Protein AF-A0A7Y3LDD4-F1 (afdb_monomer)

Sequence (251 aa):
MDFRPSVGGFRTCVSLAYLSAMMERSHAAMGLTVGAGIGLAAFGVDSSTWLIPAIAVCGAAILPDIDEPNSSVSREFGLMSRGFSTLVNKLAGGHCKLTHSILGLAIVMVLLGLSALGREESAILFGLLAASAWRIVLPRIFGLKRLFVLVGAGGGWYFYHSHLIGDPWLIALVGVGWLVHLLGDYLTAGGIPLLYPREHMASCPIFGATGSGLETVFATVLYAGVGVGLALWYSHHSQITAIHSFLTQWR

Mean predicted aligned error: 7.87 Å

Radius of gyration: 20.13 Å; Cα contacts (8 Å, |Δi|>4): 358; chains: 1; bounding box: 63×37×71 Å

Nearest PDB structures (foldseek):
  5tsb-assembly1_A  TM=1.621E-01  e=4.665E-01  Bordetella bronchiseptica RB50

Foldseek 3Di:
DDDDDDPDDDDPPDDPQNLLLLLLLLLLLLQLLVLLVVLCVVPNLQDPSSVLSNLLLSLLLNPLQLLPLPHPQNPLVPPVSSVVSVVSQVVQVHRLGLSLEPNVLVVLLVVLVVVPDDQQSLLQSQLQSQLSSQLNVDDCDDDCNVVSSNVSSVVRSVVSVVDPDDRVVSSVSSSNSSVSNSVSQQCEPNAHCHDPVPNDGHHDPV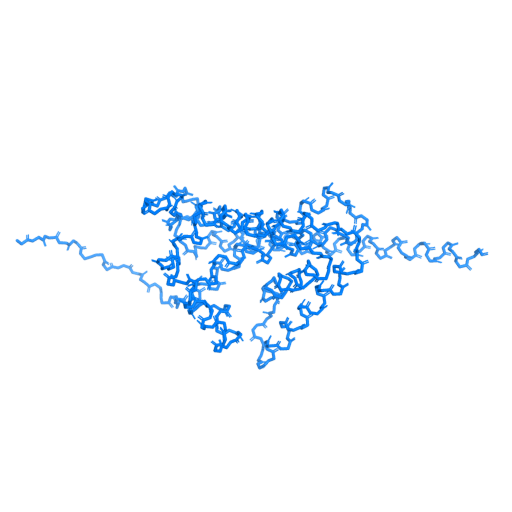VYHRSHPSSNVSSVVSVVVVVVVVVVSVVVNVVVVVVVVVVVVVD

Solvent-accessible surface area (backbone atoms only — not comparable to full-atom values): 12807 Å² total; per-residue (Å²): 138,83,86,73,84,82,83,80,77,84,80,73,90,69,51,70,71,53,44,54,58,44,46,53,46,32,19,25,22,50,8,30,50,53,14,35,53,53,12,37,74,74,52,35,84,91,40,78,67,14,52,53,38,13,35,34,8,12,12,25,14,46,52,54,59,47,26,33,46,84,29,75,66,16,60,67,64,37,71,64,37,25,51,50,10,47,50,44,10,61,76,31,74,36,66,78,28,30,56,41,14,56,56,34,49,51,52,52,52,50,54,56,62,69,61,64,55,45,69,66,56,41,17,52,50,41,3,52,20,23,20,55,37,45,59,74,74,51,72,96,62,79,96,48,64,64,58,55,36,51,48,26,22,54,50,27,21,52,53,49,66,75,46,93,74,63,50,71,57,55,58,52,31,37,52,50,4,41,49,40,24,47,49,48,37,20,28,13,63,74,22,24,17,52,60,47,91,47,81,59,62,45,59,54,45,80,40,33,56,76,64,27,71,60,40,50,52,52,23,49,51,41,45,50,53,51,52,52,52,50,53,51,45,51,55,52,52,52,51,52,52,51,52,51,52,61,62,54,76,79,110

Structure (mmCIF, N/CA/C/O backbone):
data_AF-A0A7Y3LDD4-F1
#
_entry.id   AF-A0A7Y3LDD4-F1
#
loop_
_atom_site.group_PDB
_atom_site.id
_atom_site.type_symbol
_atom_site.label_atom_id
_atom_site.label_alt_id
_atom_site.label_comp_id
_atom_site.label_asym_id
_atom_site.label_entity_id
_atom_site.label_seq_id
_atom_site.pdbx_PDB_ins_code
_atom_site.Cartn_x
_atom_site.Cartn_y
_atom_site.Cartn_z
_atom_site.occupancy
_atom_site.B_iso_or_equiv
_atom_site.auth_seq_id
_atom_site.auth_comp_id
_atom_site.auth_asym_id
_atom_site.auth_atom_id
_atom_site.pdbx_PDB_model_num
ATOM 1 N N . MET A 1 1 ? -28.794 -2.830 41.215 1.00 34.34 1 MET A N 1
ATOM 2 C CA . MET A 1 1 ? -27.551 -2.053 41.397 1.00 34.34 1 MET A CA 1
ATOM 3 C C . MET A 1 1 ? -26.443 -2.871 40.764 1.00 34.34 1 MET A C 1
ATOM 5 O O . MET A 1 1 ? -25.917 -3.763 41.412 1.00 34.34 1 MET A O 1
ATOM 9 N N . ASP A 1 2 ? -26.194 -2.650 39.475 1.00 32.88 2 ASP A N 1
ATOM 10 C CA . ASP A 1 2 ? -25.160 -3.373 38.729 1.00 32.88 2 ASP A CA 1
ATOM 11 C C . ASP A 1 2 ? -23.811 -2.686 38.921 1.00 32.88 2 ASP A C 1
ATOM 13 O O . ASP A 1 2 ? -23.619 -1.523 38.561 1.00 32.88 2 ASP A O 1
ATOM 17 N N . PHE A 1 3 ? -22.882 -3.423 39.517 1.00 33.09 3 PHE A N 1
ATOM 18 C CA . PHE A 1 3 ? -21.522 -2.995 39.796 1.00 33.09 3 PHE A CA 1
ATOM 19 C C . PHE A 1 3 ? -20.698 -3.112 38.504 1.00 33.09 3 PHE A C 1
ATOM 21 O O . PHE A 1 3 ? -20.187 -4.179 38.170 1.00 33.09 3 PHE A O 1
ATOM 28 N N . ARG A 1 4 ? -20.581 -2.022 37.736 1.00 34.75 4 ARG A N 1
ATOM 29 C CA . ARG A 1 4 ? -19.557 -1.919 36.685 1.00 34.75 4 ARG A CA 1
ATOM 30 C C . ARG A 1 4 ? -18.253 -1.451 37.334 1.00 34.75 4 ARG A C 1
ATOM 32 O O . ARG A 1 4 ? -18.249 -0.358 37.901 1.00 34.75 4 ARG A O 1
ATOM 39 N N . PRO A 1 5 ? -17.149 -2.213 37.265 1.00 39.00 5 PRO A N 1
ATOM 40 C CA . PRO A 1 5 ? -15.879 -1.734 37.781 1.00 39.00 5 PRO A CA 1
ATOM 41 C C . PRO A 1 5 ? -15.366 -0.601 36.886 1.00 39.00 5 PRO A C 1
ATOM 43 O O . PRO A 1 5 ? -15.201 -0.747 35.674 1.00 39.00 5 PRO A O 1
ATOM 46 N N . SER A 1 6 ? -15.133 0.554 37.504 1.00 38.94 6 SER A N 1
ATOM 47 C CA . SER A 1 6 ? -14.474 1.707 36.908 1.00 38.94 6 SER A CA 1
ATOM 48 C C . SER A 1 6 ? -12.989 1.406 36.707 1.00 38.94 6 SER A C 1
ATOM 50 O O . SER A 1 6 ? -12.179 1.580 37.618 1.00 38.94 6 SER A O 1
ATOM 52 N N . VAL A 1 7 ? -12.611 0.978 35.507 1.00 42.69 7 VAL A N 1
ATOM 53 C CA . VAL A 1 7 ? -11.207 0.988 35.075 1.00 42.69 7 VAL A CA 1
ATOM 54 C C . VAL A 1 7 ? -10.824 2.416 34.687 1.00 42.69 7 VAL A C 1
ATOM 56 O O . VAL A 1 7 ? -10.907 2.832 33.533 1.00 42.69 7 VAL A O 1
ATOM 59 N N . GLY A 1 8 ? -10.437 3.189 35.701 1.00 40.75 8 GLY A N 1
ATOM 60 C CA . GLY A 1 8 ? -9.532 4.316 35.536 1.00 40.75 8 GLY A CA 1
ATOM 61 C C . GLY A 1 8 ? -8.109 3.775 35.429 1.00 40.75 8 GLY A C 1
ATOM 62 O O . GLY A 1 8 ? -7.627 3.121 36.348 1.00 40.75 8 GLY A O 1
ATOM 63 N N . GLY A 1 9 ? -7.447 4.020 34.301 1.00 31.66 9 GLY A N 1
ATOM 64 C CA . GLY A 1 9 ? -6.068 3.591 34.091 1.00 31.66 9 GLY A CA 1
ATOM 65 C C . GLY A 1 9 ? -5.531 4.042 32.739 1.00 31.66 9 GLY A C 1
ATOM 66 O O . GLY A 1 9 ? -5.822 3.430 31.722 1.00 31.66 9 GLY A O 1
ATOM 67 N N . PHE A 1 10 ? -4.761 5.132 32.751 1.00 33.50 10 PHE A N 1
ATOM 68 C CA . PHE A 1 10 ? -3.767 5.493 31.733 1.00 33.50 10 PHE A CA 1
ATOM 69 C C . PHE A 1 10 ? -4.241 5.544 30.2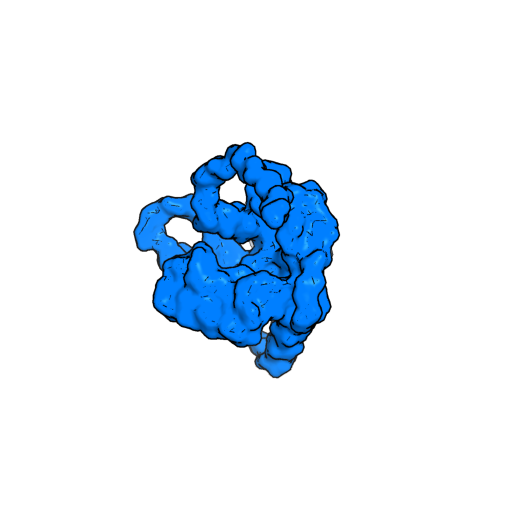65 1.00 33.50 10 PHE A C 1
ATOM 71 O O . PHE A 1 10 ? -3.745 4.839 29.391 1.00 33.50 10 PHE A O 1
ATOM 78 N N . ARG A 1 11 ? -5.150 6.472 29.946 1.00 37.16 11 ARG A N 1
ATOM 79 C CA . ARG A 1 11 ? -5.280 6.953 28.562 1.00 37.16 11 ARG A CA 1
ATOM 80 C C . ARG A 1 11 ? -4.142 7.934 28.300 1.00 37.16 11 ARG A C 1
ATOM 82 O O . ARG A 1 11 ? -4.266 9.119 28.596 1.00 37.16 11 ARG A O 1
ATOM 89 N N . THR A 1 12 ? -3.020 7.455 27.771 1.00 40.91 12 THR A N 1
ATOM 90 C CA . THR A 1 12 ? -2.105 8.329 27.033 1.00 40.91 12 THR A CA 1
ATOM 91 C C . THR A 1 12 ? -2.942 9.066 25.986 1.00 40.91 12 THR A C 1
ATOM 93 O O . THR A 1 12 ? -3.643 8.438 25.194 1.00 40.91 12 THR A O 1
ATOM 96 N N . CYS A 1 13 ? -2.944 10.402 26.036 1.00 39.06 13 CYS A N 1
ATOM 97 C CA . CYS A 1 13 ? -3.630 11.285 25.087 1.00 39.06 13 CYS A CA 1
ATOM 98 C C . CYS A 1 13 ? -2.970 11.200 23.705 1.00 39.06 13 CYS A C 1
ATOM 100 O O . CYS A 1 13 ? -2.387 12.157 23.202 1.00 39.06 13 CYS A O 1
ATOM 102 N N . VAL A 1 14 ? -3.030 10.029 23.086 1.00 48.72 14 VAL A N 1
ATOM 103 C CA . VAL A 1 14 ? -2.682 9.847 21.692 1.00 48.72 14 VAL A CA 1
ATOM 104 C C . VAL A 1 14 ? -3.932 10.196 20.894 1.00 48.72 14 VAL A C 1
ATOM 106 O O . VAL A 1 14 ? -4.959 9.531 20.989 1.00 48.72 14 VAL A O 1
ATOM 109 N N . SER A 1 15 ? -3.870 11.305 20.160 1.00 53.44 15 SER A N 1
ATOM 110 C CA . SER A 1 15 ? -4.956 11.752 19.283 1.00 53.44 15 SER A CA 1
ATOM 111 C C . SER A 1 15 ? -5.370 10.637 18.310 1.00 53.44 15 SER A C 1
ATOM 113 O O . SER A 1 15 ? -4.513 9.944 17.763 1.00 53.44 15 SER A O 1
ATOM 115 N N . LEU A 1 16 ? -6.669 10.510 18.016 1.00 54.78 16 LEU A N 1
ATOM 116 C CA . LEU A 1 16 ? -7.200 9.604 16.981 1.00 54.78 16 LEU A CA 1
ATOM 117 C C . LEU A 1 16 ? -6.518 9.808 15.612 1.00 54.78 16 LEU A C 1
ATOM 119 O O . LEU A 1 16 ? -6.360 8.871 14.831 1.00 54.78 16 LEU A O 1
ATOM 123 N N . ALA A 1 17 ? -6.047 11.027 15.331 1.00 48.81 17 ALA A N 1
ATOM 124 C CA . ALA A 1 17 ? -5.283 11.337 14.123 1.00 48.81 17 ALA A CA 1
ATOM 125 C C . ALA A 1 17 ? -3.855 10.760 14.143 1.00 48.81 17 ALA A C 1
ATOM 127 O O . ALA A 1 17 ? -3.282 10.508 13.087 1.00 48.81 17 ALA A O 1
ATOM 128 N N . TYR A 1 18 ? -3.266 10.574 15.327 1.00 50.66 18 TYR A N 1
ATOM 129 C CA . TYR A 1 18 ? -1.970 9.918 15.478 1.00 50.66 18 TYR A CA 1
ATOM 130 C C . TYR A 1 18 ? -2.114 8.401 15.363 1.00 50.66 18 TYR A C 1
ATOM 132 O O . TYR A 1 18 ? -1.328 7.797 14.646 1.00 50.66 18 TYR A O 1
ATOM 140 N N . LEU A 1 19 ? -3.140 7.805 15.983 1.00 53.28 19 LEU A N 1
ATOM 141 C CA . LEU A 1 19 ? -3.415 6.368 15.860 1.00 53.28 19 LEU A CA 1
ATOM 142 C C . LEU A 1 19 ? -3.707 5.976 14.405 1.00 53.28 19 LEU A C 1
ATOM 144 O O . LEU A 1 19 ? -3.013 5.123 13.870 1.00 53.28 19 LEU A O 1
ATOM 148 N N . SER A 1 20 ? -4.611 6.680 13.716 1.00 55.03 20 SER A N 1
ATOM 149 C CA . SER A 1 20 ? -4.880 6.432 12.283 1.00 55.03 20 SER A CA 1
ATOM 150 C C . SER A 1 20 ? -3.642 6.589 11.394 1.00 55.03 20 SER A C 1
ATOM 152 O O . SER A 1 20 ? -3.412 5.785 10.499 1.00 55.03 20 SER A O 1
ATOM 154 N N . ALA A 1 21 ? -2.793 7.586 11.661 1.00 54.97 21 ALA A N 1
ATOM 155 C CA . ALA A 1 21 ? -1.550 7.760 10.911 1.00 54.97 21 ALA A CA 1
ATOM 156 C C . ALA A 1 21 ? -0.464 6.723 11.248 1.00 54.97 21 ALA A C 1
ATOM 158 O O . ALA A 1 21 ? 0.496 6.601 10.490 1.00 54.97 21 ALA A O 1
ATOM 159 N N . MET A 1 22 ? -0.559 6.043 12.393 1.00 56.56 22 MET A N 1
ATOM 160 C CA . MET A 1 22 ? 0.323 4.930 12.756 1.00 56.56 22 MET A CA 1
ATOM 161 C C . MET A 1 22 ? -0.131 3.641 12.059 1.00 56.56 22 MET A C 1
ATOM 163 O O . MET A 1 22 ? 0.723 2.945 11.520 1.00 56.56 22 MET A O 1
ATOM 167 N N . MET A 1 23 ? -1.445 3.400 11.969 1.00 67.75 23 MET A N 1
ATOM 168 C CA . MET A 1 23 ? -2.031 2.258 11.242 1.00 67.75 23 MET A CA 1
ATOM 169 C C . MET A 1 23 ? -1.749 2.321 9.735 1.00 67.75 23 MET A C 1
ATOM 171 O O . MET A 1 23 ? -1.278 1.358 9.142 1.00 67.75 23 MET A O 1
ATOM 175 N N . GLU A 1 24 ? -1.911 3.499 9.117 1.00 77.75 24 GLU A N 1
ATOM 176 C CA . GLU A 1 24 ? -1.592 3.699 7.690 1.00 77.75 24 GLU A CA 1
ATOM 177 C C . GLU A 1 24 ? -0.134 3.310 7.373 1.00 77.75 24 GLU A C 1
ATOM 179 O O . GLU A 1 24 ? 0.173 2.802 6.297 1.00 77.75 24 GLU A O 1
ATOM 184 N N . ARG A 1 25 ? 0.788 3.522 8.323 1.00 84.00 25 ARG A N 1
ATOM 185 C CA . ARG A 1 25 ? 2.215 3.244 8.132 1.00 84.00 25 ARG A CA 1
ATOM 186 C C . ARG A 1 25 ? 2.556 1.770 8.261 1.00 84.00 25 ARG A C 1
ATOM 188 O O . ARG A 1 25 ? 3.441 1.337 7.529 1.00 84.00 25 ARG A O 1
ATOM 195 N N . SER A 1 26 ? 1.942 1.026 9.176 1.00 90.06 26 SER A N 1
ATOM 196 C CA . SER A 1 26 ? 2.229 -0.403 9.346 1.00 90.06 26 SER A CA 1
ATOM 197 C C . SER A 1 26 ? 1.735 -1.203 8.147 1.00 90.06 26 SER A C 1
ATOM 199 O O . SER A 1 26 ? 2.517 -1.952 7.557 1.00 90.06 26 SER A O 1
ATOM 201 N N . HIS A 1 27 ? 0.505 -0.949 7.701 1.00 92.56 27 HIS A N 1
ATOM 202 C CA . HIS A 1 27 ? -0.087 -1.586 6.519 1.00 92.56 27 HIS A CA 1
ATOM 203 C C . HIS A 1 27 ? 0.711 -1.307 5.260 1.00 92.56 27 HIS A C 1
ATOM 205 O O . HIS A 1 27 ? 1.036 -2.223 4.503 1.00 92.56 27 HIS A O 1
ATOM 211 N N . ALA A 1 28 ? 1.127 -0.059 5.080 1.00 93.56 28 ALA A N 1
ATOM 212 C CA . ALA A 1 28 ? 1.927 0.294 3.930 1.00 93.56 28 ALA A CA 1
ATOM 213 C C . ALA A 1 28 ? 3.373 -0.229 4.003 1.00 93.56 28 ALA A C 1
ATOM 215 O O . ALA A 1 28 ? 3.944 -0.570 2.968 1.00 93.56 28 ALA A O 1
ATOM 216 N N . ALA A 1 29 ? 3.951 -0.390 5.202 1.00 94.31 29 ALA A N 1
ATOM 217 C CA . ALA A 1 29 ? 5.255 -1.035 5.372 1.00 94.31 29 ALA A CA 1
ATOM 218 C C . ALA A 1 29 ? 5.188 -2.502 4.942 1.00 94.31 29 ALA A C 1
ATOM 220 O O . ALA A 1 29 ? 6.015 -2.959 4.153 1.00 94.31 29 ALA A O 1
ATOM 221 N N . MET A 1 30 ? 4.164 -3.220 5.416 1.00 95.62 30 MET A N 1
ATOM 222 C CA . MET A 1 30 ? 3.905 -4.603 5.018 1.00 95.62 30 MET A CA 1
ATOM 223 C C . MET A 1 30 ? 3.665 -4.702 3.514 1.00 95.62 30 MET A C 1
ATOM 225 O O . MET A 1 30 ? 4.266 -5.550 2.856 1.00 95.62 30 MET A O 1
ATOM 229 N N . GLY A 1 31 ? 2.840 -3.810 2.958 1.00 97.06 31 GLY A N 1
ATOM 230 C CA . GLY A 1 31 ? 2.530 -3.795 1.533 1.00 97.06 31 GLY A CA 1
ATOM 231 C C . GLY A 1 31 ? 3.774 -3.554 0.680 1.00 97.06 31 GLY A C 1
ATOM 232 O O . GLY A 1 31 ? 4.004 -4.270 -0.292 1.00 97.06 31 GLY A O 1
ATOM 233 N N . LEU A 1 32 ? 4.626 -2.612 1.086 1.00 96.50 32 LEU A N 1
ATOM 234 C CA . LEU A 1 32 ? 5.893 -2.332 0.419 1.00 96.50 32 LEU A CA 1
ATOM 235 C C . LEU A 1 32 ? 6.846 -3.530 0.468 1.00 96.50 32 LEU A C 1
ATOM 237 O O . LEU A 1 32 ? 7.434 -3.876 -0.554 1.00 96.50 32 LEU A O 1
ATOM 241 N N . THR A 1 33 ? 6.989 -4.186 1.624 1.00 96.88 33 THR A N 1
ATOM 242 C CA . THR A 1 33 ? 7.849 -5.371 1.762 1.00 96.88 33 THR A CA 1
ATOM 243 C C . THR A 1 33 ? 7.337 -6.546 0.930 1.00 96.88 33 THR A C 1
ATOM 245 O O . THR A 1 33 ? 8.115 -7.146 0.188 1.00 96.88 33 THR A O 1
ATOM 248 N N . VAL A 1 34 ? 6.041 -6.862 1.012 1.00 98.00 34 VAL A N 1
ATOM 249 C CA . VAL A 1 34 ? 5.428 -7.953 0.238 1.00 98.00 34 VAL A CA 1
ATOM 250 C C . VAL A 1 34 ? 5.536 -7.670 -1.258 1.00 98.00 34 VAL A C 1
ATOM 252 O O . VAL A 1 34 ? 5.986 -8.528 -2.016 1.00 98.00 34 VAL A O 1
ATOM 255 N N . GLY A 1 35 ? 5.195 -6.453 -1.682 1.00 97.19 35 GLY A N 1
ATOM 256 C CA . GLY A 1 35 ? 5.304 -6.034 -3.073 1.00 97.19 35 GLY A CA 1
ATOM 257 C C . GLY A 1 35 ? 6.739 -6.093 -3.595 1.00 97.19 35 GLY A C 1
ATOM 258 O O . GLY A 1 35 ? 6.962 -6.617 -4.682 1.00 97.19 35 GLY A O 1
ATOM 259 N N . ALA A 1 36 ? 7.725 -5.628 -2.821 1.00 96.31 36 ALA A N 1
ATOM 260 C CA . ALA A 1 36 ? 9.134 -5.717 -3.201 1.00 96.31 36 ALA A CA 1
ATOM 261 C C . ALA A 1 36 ? 9.594 -7.175 -3.345 1.00 96.31 36 ALA A C 1
ATOM 263 O O . ALA A 1 36 ? 10.261 -7.504 -4.322 1.00 96.31 36 ALA A O 1
ATOM 264 N N . GLY A 1 37 ? 9.186 -8.062 -2.432 1.00 96.50 37 GLY A N 1
ATOM 265 C CA . GLY A 1 37 ? 9.465 -9.496 -2.532 1.00 96.50 37 GLY A CA 1
ATOM 266 C C . GLY A 1 37 ? 8.882 -10.123 -3.802 1.00 96.50 37 GLY A C 1
ATOM 267 O O . GLY A 1 37 ? 9.596 -10.816 -4.525 1.00 96.50 37 GLY A O 1
ATOM 268 N N . ILE A 1 38 ? 7.617 -9.823 -4.118 1.00 96.31 38 ILE A N 1
ATOM 269 C CA . ILE A 1 38 ? 6.959 -10.275 -5.356 1.00 96.31 38 ILE A CA 1
ATOM 270 C C . ILE A 1 38 ? 7.703 -9.746 -6.586 1.00 96.31 38 ILE A C 1
ATOM 272 O O . ILE A 1 38 ? 7.999 -10.508 -7.503 1.00 96.31 38 ILE A O 1
ATOM 276 N N . GLY A 1 39 ? 8.023 -8.451 -6.606 1.00 94.50 39 GLY A N 1
ATOM 277 C CA . GLY A 1 39 ? 8.700 -7.819 -7.733 1.00 94.50 39 GLY A CA 1
ATOM 278 C C . GLY A 1 39 ? 10.095 -8.376 -7.976 1.00 94.50 39 GLY A C 1
ATOM 279 O O . GLY A 1 39 ? 10.430 -8.688 -9.115 1.00 94.50 39 GLY A O 1
ATOM 280 N N . LEU A 1 40 ? 10.891 -8.552 -6.922 1.00 93.81 40 LEU A N 1
ATOM 281 C CA . LEU A 1 40 ? 12.236 -9.113 -7.032 1.00 93.81 40 LEU A CA 1
ATOM 282 C C . LEU A 1 40 ? 12.196 -10.578 -7.481 1.00 93.81 40 LEU A C 1
ATOM 284 O O . LEU A 1 40 ? 13.016 -10.978 -8.302 1.00 93.81 40 LEU A O 1
ATOM 288 N N . ALA A 1 41 ? 11.229 -11.362 -6.998 1.00 94.56 41 ALA A N 1
ATOM 289 C CA . ALA A 1 41 ? 11.050 -12.745 -7.433 1.00 94.56 41 ALA A CA 1
ATOM 290 C C . ALA A 1 41 ? 10.613 -12.851 -8.906 1.00 94.56 41 ALA A C 1
ATOM 292 O O . ALA A 1 41 ? 11.042 -13.767 -9.602 1.00 94.56 41 ALA A O 1
ATOM 293 N N . ALA A 1 42 ? 9.775 -11.926 -9.384 1.00 92.94 42 ALA A N 1
ATOM 294 C CA . ALA A 1 42 ? 9.236 -11.955 -10.743 1.00 92.94 42 ALA A CA 1
ATOM 295 C C . ALA A 1 42 ? 10.173 -11.340 -11.797 1.00 92.94 42 ALA A C 1
ATOM 297 O O . ALA A 1 42 ? 10.223 -11.822 -12.926 1.00 92.94 42 ALA A O 1
ATOM 298 N N . PHE A 1 43 ? 10.899 -10.275 -11.445 1.00 91.06 43 PHE A N 1
ATOM 299 C CA . PHE A 1 43 ? 11.660 -9.456 -12.401 1.00 91.06 43 PHE A CA 1
ATOM 300 C C . PHE A 1 43 ? 13.166 -9.417 -12.131 1.00 91.06 43 PHE A C 1
ATOM 302 O O . PHE A 1 43 ? 13.919 -8.876 -12.943 1.00 91.06 43 PHE A O 1
ATOM 309 N N . GLY A 1 44 ? 13.614 -9.996 -11.016 1.00 90.44 44 GLY A N 1
ATOM 310 C CA . GLY A 1 44 ? 15.010 -9.982 -10.608 1.00 90.44 44 GLY A CA 1
ATOM 311 C C . GLY A 1 44 ? 15.479 -8.626 -10.082 1.00 90.44 44 GLY A C 1
ATOM 312 O O . GLY A 1 44 ? 14.778 -7.613 -10.120 1.00 90.44 44 GLY A O 1
ATOM 313 N N . VAL A 1 45 ? 16.708 -8.624 -9.570 1.00 89.00 45 VAL A N 1
ATOM 314 C CA . VAL A 1 45 ? 17.339 -7.442 -8.972 1.00 89.00 45 VAL A CA 1
ATOM 315 C C . VAL A 1 45 ? 17.915 -6.489 -10.022 1.00 89.00 45 VAL A C 1
ATOM 317 O O . VAL A 1 45 ? 18.146 -5.332 -9.719 1.00 89.00 45 VAL A O 1
ATOM 320 N N . ASP A 1 46 ? 18.122 -6.910 -11.268 1.00 87.50 46 ASP A N 1
ATOM 321 C CA . ASP A 1 46 ? 18.788 -6.056 -12.265 1.00 87.50 46 ASP A CA 1
ATOM 322 C C . ASP A 1 46 ? 17.847 -5.047 -12.942 1.00 87.50 46 ASP A C 1
ATOM 324 O O . ASP A 1 46 ? 18.304 -4.054 -13.505 1.00 87.50 46 ASP A O 1
ATOM 328 N N . SER A 1 47 ? 16.533 -5.268 -12.869 1.00 88.12 47 SER A N 1
ATOM 329 C CA . SER A 1 47 ? 15.517 -4.458 -13.547 1.00 88.12 47 SER A CA 1
ATOM 330 C C . SER A 1 47 ? 14.791 -3.532 -12.579 1.00 88.12 47 SER A C 1
ATOM 332 O O . SER A 1 47 ? 14.338 -3.983 -11.539 1.00 88.12 47 SER A O 1
ATOM 334 N N . SER A 1 48 ? 14.545 -2.267 -12.930 1.00 91.00 48 SER A N 1
ATOM 335 C CA . SER A 1 48 ? 13.682 -1.379 -12.125 1.00 91.00 48 SER A CA 1
ATOM 336 C C . SER A 1 48 ? 12.222 -1.843 -12.048 1.00 91.00 48 SER A C 1
ATOM 338 O O . SER A 1 48 ? 11.465 -1.363 -11.208 1.00 91.00 48 SER A O 1
ATOM 340 N N . THR A 1 49 ? 11.822 -2.801 -12.888 1.00 92.00 49 THR A N 1
ATOM 341 C CA . THR A 1 49 ? 10.455 -3.339 -12.980 1.00 92.00 49 THR A CA 1
ATOM 342 C C . THR A 1 49 ? 9.937 -3.900 -11.649 1.00 92.00 49 THR A C 1
ATOM 344 O O . THR A 1 49 ? 8.734 -3.840 -11.392 1.00 92.00 49 THR A O 1
ATOM 347 N N . TRP A 1 50 ? 10.819 -4.370 -10.750 1.00 92.56 50 TRP A N 1
ATOM 348 C CA . TRP A 1 50 ? 10.422 -4.850 -9.417 1.00 92.56 50 TRP A CA 1
ATOM 349 C C . TRP A 1 50 ? 9.753 -3.766 -8.553 1.00 92.56 50 TRP A C 1
ATOM 351 O O . TRP A 1 50 ? 8.975 -4.090 -7.651 1.00 92.56 50 TRP A O 1
ATOM 361 N N . LEU A 1 51 ? 9.999 -2.483 -8.848 1.00 93.75 51 LEU A N 1
ATOM 362 C CA . LEU A 1 51 ? 9.376 -1.357 -8.154 1.00 93.75 51 LEU A CA 1
ATOM 363 C C . LEU A 1 51 ? 7.868 -1.269 -8.418 1.00 93.75 51 LEU A C 1
ATOM 365 O O . LEU A 1 51 ? 7.150 -0.726 -7.581 1.00 93.75 51 LEU A O 1
ATOM 369 N N . ILE A 1 52 ? 7.363 -1.815 -9.533 1.00 94.69 52 ILE A N 1
ATOM 370 C CA . ILE A 1 52 ? 5.925 -1.777 -9.835 1.00 94.69 52 ILE A CA 1
ATOM 371 C C . ILE A 1 52 ? 5.136 -2.585 -8.789 1.00 94.69 52 ILE A C 1
ATOM 373 O O . ILE A 1 52 ? 4.303 -1.988 -8.107 1.00 94.69 52 ILE A O 1
ATOM 377 N N . PRO A 1 53 ? 5.408 -3.883 -8.551 1.00 95.50 53 PRO A N 1
ATOM 378 C CA . PRO A 1 53 ? 4.786 -4.611 -7.444 1.00 95.50 53 PRO A CA 1
ATOM 379 C C . PRO A 1 53 ? 4.981 -3.958 -6.073 1.00 95.50 53 PRO A C 1
ATOM 381 O O . PRO A 1 53 ? 4.024 -3.878 -5.305 1.00 95.50 53 PRO A O 1
ATOM 384 N N . ALA A 1 54 ? 6.179 -3.441 -5.779 1.00 95.56 54 ALA A N 1
ATOM 385 C CA . ALA A 1 54 ? 6.473 -2.773 -4.509 1.00 95.56 54 ALA A CA 1
ATOM 386 C C . ALA A 1 54 ? 5.539 -1.582 -4.248 1.00 95.56 54 ALA A C 1
ATOM 388 O O . ALA A 1 54 ? 4.923 -1.486 -3.187 1.00 95.56 54 ALA A O 1
ATOM 389 N N . ILE A 1 55 ? 5.397 -0.698 -5.235 1.00 95.38 55 ILE A N 1
ATOM 390 C CA . ILE A 1 55 ? 4.571 0.507 -5.139 1.00 95.38 55 ILE A CA 1
ATOM 391 C C . ILE A 1 55 ? 3.079 0.157 -5.181 1.00 95.38 55 ILE A C 1
ATOM 393 O O . ILE A 1 55 ? 2.307 0.695 -4.387 1.00 95.38 55 ILE A O 1
ATOM 397 N N . ALA A 1 56 ? 2.670 -0.753 -6.072 1.00 96.06 56 ALA A N 1
ATOM 398 C CA . ALA A 1 56 ? 1.269 -1.128 -6.244 1.00 96.06 56 ALA A CA 1
ATOM 399 C C . ALA A 1 56 ? 0.687 -1.754 -4.972 1.00 96.06 56 ALA A C 1
ATOM 401 O O . ALA A 1 56 ? -0.362 -1.315 -4.507 1.00 96.06 56 ALA A O 1
ATOM 402 N N . VAL A 1 57 ? 1.382 -2.732 -4.379 1.00 97.50 57 VAL A N 1
ATOM 403 C CA . VAL A 1 57 ? 0.925 -3.419 -3.158 1.00 97.50 57 VAL A CA 1
ATOM 404 C C . VAL A 1 57 ? 0.964 -2.472 -1.956 1.00 97.50 57 VAL A C 1
ATOM 406 O O . VAL A 1 57 ? 0.027 -2.467 -1.163 1.00 97.50 57 VAL A O 1
ATOM 409 N N . CYS A 1 58 ? 1.997 -1.628 -1.847 1.00 95.94 58 CYS A N 1
ATOM 410 C CA . CYS A 1 58 ? 2.092 -0.589 -0.818 1.00 95.94 58 CYS A CA 1
ATOM 411 C C . CYS A 1 58 ? 0.892 0.366 -0.851 1.00 95.94 58 CYS A C 1
ATOM 413 O O . CYS A 1 58 ? 0.224 0.558 0.162 1.00 95.94 58 CYS A O 1
ATOM 415 N N . GLY A 1 59 ? 0.584 0.925 -2.025 1.00 94.06 59 GLY A N 1
ATOM 416 C CA . GLY A 1 59 ? -0.553 1.826 -2.181 1.00 94.06 59 GLY A CA 1
ATOM 417 C C . GLY A 1 59 ? -1.896 1.127 -1.971 1.00 94.06 59 GLY A C 1
ATOM 418 O O . GLY A 1 59 ? -2.782 1.652 -1.298 1.00 94.06 59 GLY A O 1
ATOM 419 N N . ALA A 1 60 ? -2.034 -0.096 -2.486 1.00 95.69 60 ALA A N 1
ATOM 420 C CA . ALA A 1 60 ? -3.255 -0.881 -2.358 1.00 95.69 60 ALA A CA 1
ATOM 421 C C . ALA A 1 60 ? -3.559 -1.277 -0.904 1.00 95.69 60 ALA A C 1
ATOM 423 O O . ALA A 1 60 ? -4.726 -1.317 -0.521 1.00 95.69 60 ALA A O 1
ATOM 424 N N . ALA A 1 61 ? -2.532 -1.486 -0.074 1.00 95.62 61 ALA A N 1
ATOM 425 C CA . ALA A 1 61 ? -2.683 -1.759 1.356 1.00 95.62 61 ALA A CA 1
ATOM 426 C C . ALA A 1 61 ? -3.225 -0.570 2.171 1.00 95.62 61 ALA A C 1
ATOM 428 O O . ALA A 1 61 ? -3.592 -0.739 3.328 1.00 95.62 61 ALA A O 1
ATOM 429 N N . ILE A 1 62 ? -3.307 0.629 1.590 1.00 91.12 62 ILE A N 1
ATOM 430 C CA . ILE A 1 62 ? -3.891 1.814 2.240 1.00 91.12 62 ILE A CA 1
ATOM 431 C C . ILE A 1 62 ? -5.365 2.003 1.838 1.00 91.12 62 ILE A C 1
ATOM 433 O O . ILE A 1 62 ? -6.113 2.711 2.509 1.00 91.12 62 ILE A O 1
ATOM 437 N N . LEU A 1 63 ? -5.811 1.384 0.740 1.00 90.38 63 LEU A N 1
ATOM 438 C CA . LEU A 1 63 ? -7.127 1.653 0.152 1.00 90.38 63 LEU A CA 1
ATOM 439 C C . LEU A 1 63 ? -8.335 1.343 1.049 1.00 90.38 63 LEU A C 1
ATOM 441 O O . LEU A 1 63 ? -9.285 2.127 0.980 1.00 90.38 63 LEU A O 1
ATOM 445 N N . PRO A 1 64 ? -8.366 0.265 1.858 1.00 91.44 64 PRO A N 1
ATOM 446 C CA . PRO A 1 64 ? -9.573 -0.065 2.620 1.00 91.44 64 PRO A CA 1
ATOM 447 C C . PRO A 1 64 ? -9.989 1.040 3.606 1.00 91.44 64 PRO A C 1
ATOM 449 O O . PRO A 1 64 ? -11.181 1.321 3.724 1.00 91.44 64 PRO A O 1
ATOM 452 N N . ASP A 1 65 ? -9.010 1.741 4.191 1.00 88.88 65 ASP A N 1
ATOM 453 C CA . ASP A 1 65 ? -9.180 2.871 5.124 1.00 88.88 65 ASP A CA 1
ATOM 454 C C . ASP A 1 65 ? -9.694 4.170 4.473 1.00 88.88 65 ASP A C 1
ATOM 456 O O . ASP A 1 65 ? -9.968 5.170 5.152 1.00 88.88 65 ASP A O 1
ATOM 460 N N . ILE A 1 66 ? -9.840 4.207 3.141 1.00 84.62 66 ILE A N 1
ATOM 461 C CA . ILE A 1 66 ? -10.505 5.326 2.452 1.00 84.62 66 ILE A CA 1
ATOM 462 C C . ILE A 1 66 ? -11.989 5.400 2.847 1.00 84.62 66 ILE A C 1
ATOM 464 O O . ILE A 1 66 ? -12.641 6.415 2.627 1.00 84.62 66 ILE A O 1
ATOM 468 N N . ASP A 1 67 ? -12.539 4.375 3.491 1.00 84.94 67 ASP A N 1
ATOM 469 C CA . ASP A 1 67 ? -13.876 4.419 4.068 1.00 84.94 67 ASP A CA 1
ATOM 470 C C . ASP A 1 67 ? -14.008 5.334 5.303 1.00 84.94 67 ASP A C 1
ATOM 472 O O . ASP A 1 67 ? -15.135 5.626 5.690 1.00 84.94 67 ASP A O 1
ATOM 476 N N . GLU A 1 68 ? -12.927 5.832 5.915 1.00 85.56 68 GLU A N 1
ATOM 477 C CA . GLU A 1 68 ? -12.990 6.748 7.062 1.00 85.56 68 GLU A CA 1
ATOM 478 C C . GLU A 1 68 ? -12.914 8.220 6.592 1.00 85.56 68 GLU A C 1
ATOM 480 O O . GLU A 1 68 ? -11.852 8.706 6.173 1.00 85.56 68 GLU A O 1
ATOM 485 N N . PRO A 1 69 ? -14.007 9.010 6.681 1.00 79.62 69 PRO A N 1
ATOM 486 C CA . PRO A 1 69 ? -14.027 10.403 6.215 1.00 79.62 69 PRO A CA 1
ATOM 487 C C . PRO A 1 69 ? -13.049 11.319 6.959 1.00 79.62 69 PRO A C 1
ATOM 489 O O . PRO A 1 69 ? -12.681 12.387 6.454 1.00 79.62 69 PRO A O 1
ATOM 492 N N . ASN A 1 70 ? -12.606 10.909 8.149 1.00 74.81 70 ASN A N 1
ATOM 493 C CA . ASN A 1 70 ? -11.587 11.594 8.929 1.00 74.81 70 ASN A CA 1
ATOM 494 C C . ASN A 1 70 ? -10.203 10.947 8.808 1.00 74.81 70 ASN A C 1
ATOM 496 O O . ASN A 1 70 ? -9.328 11.260 9.618 1.00 74.81 70 ASN A O 1
ATOM 500 N N . SER A 1 71 ? -9.948 10.089 7.820 1.00 73.56 71 SER A N 1
ATOM 501 C CA . SER A 1 71 ? -8.606 9.559 7.585 1.00 73.56 71 SER A CA 1
ATOM 502 C C . SER A 1 71 ? -7.653 10.661 7.105 1.00 73.56 71 SER A C 1
ATOM 504 O O . SER A 1 71 ? -8.045 11.747 6.649 1.00 73.56 71 SER A O 1
ATOM 506 N N . SER A 1 72 ? -6.351 10.417 7.243 1.00 69.81 72 SER A N 1
ATOM 507 C CA . SER A 1 72 ? -5.310 11.244 6.620 1.00 69.81 72 SER A CA 1
ATOM 508 C C . SER A 1 72 ? -5.544 11.378 5.113 1.00 69.81 72 SER A C 1
ATOM 510 O O . SER A 1 72 ? -5.318 12.455 4.560 1.00 69.81 72 SER A O 1
ATOM 512 N N . VAL A 1 73 ? -6.020 10.319 4.451 1.00 68.25 73 VAL A N 1
ATOM 513 C CA . VAL A 1 73 ? -6.319 10.291 3.015 1.00 68.25 73 VAL A CA 1
ATOM 514 C C . VAL A 1 73 ? -7.440 11.265 2.692 1.00 68.25 73 VAL A C 1
ATOM 516 O O . VAL A 1 73 ? -7.226 12.228 1.950 1.00 68.25 73 VAL A O 1
ATOM 519 N N . SER A 1 74 ? -8.575 11.124 3.367 1.00 72.62 74 SER A N 1
ATOM 520 C CA . SER A 1 74 ? -9.752 11.980 3.206 1.00 72.62 74 SER A CA 1
ATOM 521 C C . SER A 1 74 ? -9.459 13.461 3.446 1.00 72.62 74 SER A C 1
ATOM 523 O O . SER A 1 74 ? -9.973 14.331 2.743 1.00 72.62 74 SER A O 1
ATOM 525 N N . ARG A 1 75 ? -8.604 13.790 4.425 1.00 72.00 75 ARG A N 1
AT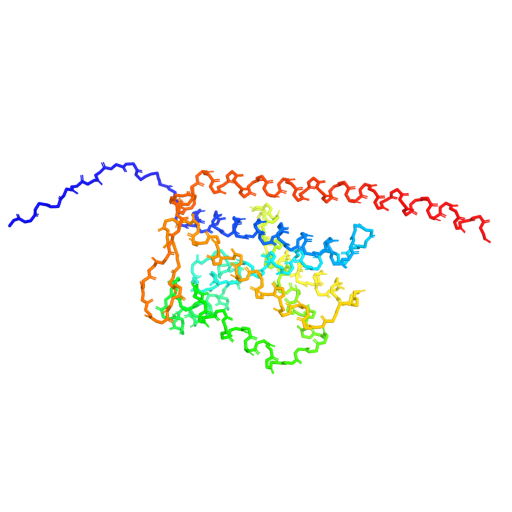OM 526 C CA . ARG A 1 75 ? -8.254 15.187 4.739 1.00 72.00 75 ARG A CA 1
ATOM 527 C C . ARG A 1 75 ? -7.353 15.844 3.698 1.00 72.00 75 ARG A C 1
ATOM 529 O O . ARG A 1 75 ? -7.480 17.047 3.482 1.00 72.00 75 ARG A O 1
ATOM 536 N N . GLU A 1 76 ? -6.436 15.100 3.091 1.00 68.38 76 GLU A N 1
ATOM 537 C CA . GLU A 1 76 ? -5.388 15.684 2.244 1.00 68.38 76 GLU A CA 1
ATOM 538 C C . GLU A 1 76 ? -5.872 16.048 0.840 1.00 68.38 76 GLU A C 1
ATOM 540 O O . GLU A 1 76 ? -5.477 17.083 0.298 1.00 68.38 76 GLU A O 1
ATOM 545 N N . PHE A 1 77 ? -6.802 15.270 0.294 1.00 66.06 77 PHE A N 1
ATOM 546 C CA . PHE A 1 77 ? -7.420 15.541 -1.004 1.00 66.06 77 PHE A CA 1
ATOM 547 C C . PHE A 1 77 ? -8.649 16.474 -0.919 1.00 66.06 77 PHE A C 1
ATOM 549 O O . PHE A 1 77 ? -9.260 16.821 -1.928 1.00 66.06 77 PHE A O 1
ATOM 556 N N . GLY A 1 78 ? -8.990 16.957 0.280 1.00 73.06 78 GLY A N 1
ATOM 557 C CA . GLY A 1 78 ? -10.015 17.981 0.483 1.00 73.06 78 GLY A CA 1
ATOM 558 C C . GLY A 1 78 ? -11.455 17.469 0.361 1.00 73.06 78 GLY A C 1
ATOM 559 O O . GLY A 1 78 ? -11.756 16.320 0.673 1.00 73.06 78 GLY A O 1
ATOM 560 N N . LEU A 1 79 ? -12.375 18.356 -0.038 1.00 77.56 79 LEU A N 1
ATOM 561 C CA . LEU A 1 79 ? -13.822 18.090 -0.007 1.00 77.56 79 LEU A CA 1
ATOM 562 C C . LEU A 1 79 ? -14.239 16.903 -0.883 1.00 77.56 79 LEU A C 1
ATOM 564 O O . LEU A 1 79 ? -15.109 16.137 -0.477 1.00 77.56 79 LEU A O 1
ATOM 568 N N . MET A 1 80 ? -13.599 16.726 -2.043 1.00 78.50 80 MET A N 1
ATOM 569 C CA . MET A 1 80 ? -13.922 15.635 -2.966 1.00 78.50 80 MET A CA 1
ATOM 570 C C . MET A 1 80 ? -13.669 14.269 -2.327 1.00 78.50 80 MET A C 1
ATOM 572 O O . MET A 1 80 ? -14.559 13.423 -2.313 1.00 78.50 80 MET A O 1
ATOM 576 N N . SER A 1 81 ? -12.503 14.071 -1.712 1.00 78.25 81 SER A N 1
ATOM 577 C CA . SER A 1 81 ? -12.190 12.791 -1.076 1.00 78.25 81 SER A CA 1
ATOM 578 C C . SER A 1 81 ? -12.935 12.570 0.225 1.00 78.25 81 SER A C 1
ATOM 580 O O . SER A 1 81 ? -13.290 11.433 0.501 1.00 78.25 81 SER A O 1
ATOM 582 N N . ARG A 1 82 ? -13.273 13.615 0.993 1.00 83.81 82 ARG A N 1
ATOM 583 C CA . ARG A 1 82 ? -14.208 13.454 2.123 1.00 83.81 82 ARG A CA 1
ATOM 584 C C . ARG A 1 82 ? -15.589 13.002 1.657 1.00 83.81 82 ARG A C 1
ATOM 586 O O . ARG A 1 82 ? -16.182 12.136 2.295 1.00 83.81 82 ARG A O 1
ATOM 593 N N . GLY A 1 83 ? -16.091 13.570 0.559 1.00 85.94 83 GLY A N 1
ATOM 594 C CA . GLY A 1 83 ? -17.360 13.170 -0.047 1.00 85.94 83 GLY A CA 1
ATOM 595 C C . GLY A 1 83 ? -17.334 11.714 -0.504 1.00 85.94 83 GLY A C 1
ATOM 596 O O . GLY A 1 83 ? -18.214 10.944 -0.127 1.00 85.94 83 GLY A O 1
ATOM 597 N N . PHE A 1 84 ? -16.282 11.323 -1.229 1.00 86.19 84 PHE A N 1
ATOM 598 C CA . PHE A 1 84 ? -16.064 9.939 -1.653 1.00 86.19 84 PHE A CA 1
ATOM 599 C C . PHE A 1 84 ? -15.989 8.978 -0.462 1.00 86.19 84 PHE A C 1
ATOM 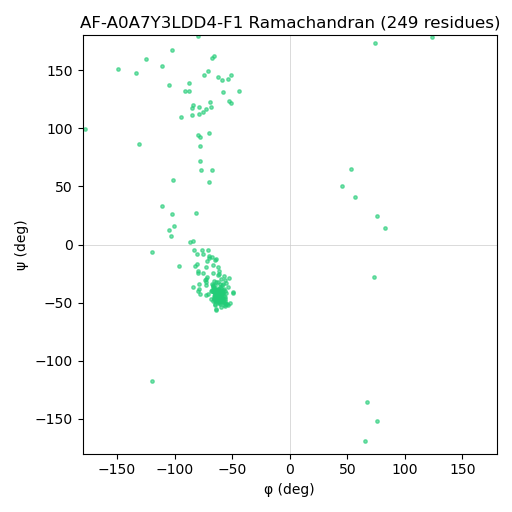601 O O . PHE A 1 84 ? -16.720 7.998 -0.417 1.00 86.19 84 PHE A O 1
ATOM 608 N N . SER A 1 85 ? -15.190 9.307 0.549 1.00 86.81 85 SER A N 1
ATOM 609 C CA . SER A 1 85 ? -15.028 8.480 1.750 1.00 86.81 85 SER A CA 1
ATOM 610 C C . SER A 1 85 ? -16.335 8.351 2.524 1.00 86.81 85 SER A C 1
ATOM 612 O O . SER A 1 85 ? -16.693 7.270 2.963 1.00 86.81 85 SER A O 1
ATOM 614 N N . THR A 1 86 ? -17.122 9.429 2.616 1.00 87.62 86 THR A N 1
ATOM 615 C CA . THR A 1 86 ? -18.462 9.397 3.228 1.00 87.62 86 THR A CA 1
ATOM 616 C C . THR A 1 86 ? -19.425 8.505 2.446 1.00 87.62 86 THR A C 1
ATOM 618 O O . THR A 1 86 ? -20.251 7.819 3.045 1.00 87.62 86 THR A O 1
ATOM 621 N N . LEU A 1 87 ? -19.344 8.516 1.113 1.00 90.75 87 LEU A N 1
ATOM 622 C CA . LEU A 1 87 ? -20.135 7.629 0.266 1.00 90.75 87 LEU A CA 1
ATOM 623 C C . LEU A 1 87 ? -19.735 6.168 0.495 1.00 90.75 87 LEU A C 1
ATOM 625 O O . LEU A 1 87 ? -20.606 5.354 0.788 1.00 90.75 87 LEU A O 1
ATOM 629 N N . VAL A 1 88 ? -18.437 5.857 0.420 1.00 89.69 88 VAL A N 1
ATOM 630 C CA . VAL A 1 88 ? -17.906 4.508 0.661 1.00 89.69 88 VAL A CA 1
ATOM 631 C C . VAL A 1 88 ? -18.291 4.025 2.054 1.00 89.69 88 VAL A C 1
ATOM 633 O O . VAL A 1 88 ? -18.849 2.941 2.165 1.00 89.69 88 VAL A O 1
ATOM 636 N N . ASN A 1 89 ? -18.111 4.849 3.090 1.00 90.94 89 ASN A N 1
ATOM 637 C CA . ASN A 1 89 ? -18.510 4.546 4.465 1.00 90.94 89 ASN A CA 1
ATOM 638 C C . ASN A 1 89 ? -19.978 4.114 4.546 1.00 90.94 89 ASN A C 1
ATOM 640 O O . ASN A 1 89 ? -20.297 3.061 5.090 1.00 90.94 89 ASN A O 1
ATOM 644 N N . LYS A 1 90 ? -20.882 4.902 3.951 1.00 91.75 90 LYS A N 1
ATOM 645 C CA . LYS A 1 90 ? -22.321 4.613 3.962 1.00 91.75 90 LYS A CA 1
ATOM 646 C C . LYS A 1 90 ? -22.659 3.331 3.206 1.00 91.75 90 LYS A C 1
ATOM 648 O O . LYS A 1 90 ? -23.452 2.540 3.705 1.00 91.75 90 LYS A O 1
ATOM 653 N N . LEU A 1 91 ? -22.067 3.125 2.029 1.00 91.38 91 LEU A N 1
ATOM 654 C CA . LEU A 1 91 ? -22.290 1.923 1.218 1.00 91.38 91 LEU A CA 1
ATOM 655 C C . LEU A 1 91 ? -21.714 0.664 1.880 1.00 91.38 91 LEU A C 1
ATOM 657 O O . LEU A 1 91 ? -22.300 -0.408 1.769 1.00 91.38 91 LEU A O 1
ATOM 661 N N . ALA A 1 92 ? -20.595 0.802 2.590 1.00 90.06 92 ALA A N 1
ATOM 662 C CA . ALA A 1 92 ? -19.923 -0.277 3.304 1.00 90.06 92 ALA A CA 1
ATOM 663 C C . ALA A 1 92 ? -20.559 -0.606 4.667 1.00 90.06 92 ALA A C 1
ATOM 665 O O . ALA A 1 92 ? -20.172 -1.595 5.289 1.00 90.06 92 ALA A O 1
ATOM 666 N N . GLY A 1 93 ? -21.523 0.202 5.128 1.00 89.00 93 GLY A N 1
ATOM 667 C CA . GLY A 1 93 ? -22.190 0.042 6.423 1.00 89.00 93 GLY A CA 1
ATOM 668 C C . GLY A 1 93 ? -21.428 0.634 7.617 1.00 89.00 93 GLY A C 1
ATOM 669 O O . GLY A 1 93 ? -21.763 0.326 8.759 1.00 89.00 93 GLY A O 1
ATOM 670 N N . GLY A 1 94 ? -20.422 1.472 7.370 1.00 88.62 94 GLY A N 1
ATOM 671 C CA . GLY A 1 94 ? -19.550 2.095 8.367 1.00 88.62 94 GLY A CA 1
ATOM 672 C C . GLY A 1 94 ? -18.067 1.801 8.126 1.00 88.62 94 GLY A C 1
ATOM 673 O O . GLY A 1 94 ? -17.713 1.069 7.203 1.00 88.62 94 GLY A O 1
ATOM 674 N N . HIS A 1 95 ? -17.208 2.366 8.979 1.00 85.81 95 HIS A N 1
ATOM 675 C CA . HIS A 1 95 ? -15.771 2.066 8.995 1.00 85.81 95 HIS A CA 1
ATOM 676 C C . HIS A 1 95 ? -15.518 0.683 9.618 1.00 85.81 95 HIS A C 1
ATOM 678 O O . HIS A 1 95 ? -16.259 0.268 10.517 1.00 85.81 95 HIS A O 1
ATOM 684 N N . CYS A 1 96 ? -14.500 -0.030 9.128 1.00 85.31 96 CYS A N 1
ATOM 685 C CA . CYS A 1 96 ? -14.179 -1.413 9.508 1.00 85.31 96 CYS A CA 1
ATOM 686 C C . CYS A 1 96 ? -15.349 -2.392 9.295 1.00 85.31 96 CYS A C 1
ATOM 688 O O . CYS A 1 96 ? -15.636 -3.242 10.143 1.00 85.31 96 CYS A O 1
ATOM 690 N N . LYS A 1 97 ? -16.069 -2.244 8.174 1.00 90.75 97 LYS A N 1
ATOM 691 C CA . LYS A 1 97 ? -17.195 -3.108 7.778 1.00 90.75 97 LYS A CA 1
ATOM 692 C C . LYS A 1 97 ? -16.903 -3.795 6.444 1.00 90.75 97 LYS A C 1
ATOM 694 O O . LYS A 1 97 ? -15.956 -4.574 6.370 1.00 90.75 97 LYS A O 1
ATOM 699 N N . LEU A 1 98 ? -17.685 -3.537 5.391 1.00 92.19 98 LEU A N 1
ATOM 700 C CA . LEU A 1 98 ? -17.552 -4.244 4.113 1.00 92.19 98 LEU A CA 1
ATOM 701 C C . LEU A 1 98 ? -16.134 -4.138 3.527 1.00 92.19 98 LEU A C 1
ATOM 703 O O . LEU A 1 98 ? -15.575 -5.150 3.121 1.00 92.19 98 LEU A O 1
ATOM 707 N N . THR A 1 99 ? -15.536 -2.949 3.537 1.00 93.12 99 THR A N 1
ATOM 708 C CA . THR A 1 99 ? -14.164 -2.656 3.065 1.00 93.12 99 THR A CA 1
ATOM 709 C C . THR A 1 99 ? -13.085 -3.501 3.749 1.00 93.12 99 THR A C 1
ATOM 711 O O . THR A 1 99 ? -12.098 -3.864 3.115 1.00 93.12 99 THR A O 1
ATOM 714 N N . HIS A 1 100 ? -13.312 -3.887 5.005 1.00 94.25 100 HIS A N 1
ATOM 715 C CA . HIS A 1 100 ? -12.391 -4.662 5.837 1.00 94.25 100 HIS A CA 1
ATOM 716 C C . HIS A 1 100 ? -12.801 -6.144 5.918 1.00 94.25 100 HIS A C 1
ATOM 718 O O . HIS A 1 100 ? -12.520 -6.840 6.889 1.00 94.25 100 HIS A O 1
ATOM 724 N N . SER A 1 101 ? -13.507 -6.648 4.905 1.00 94.69 101 SER A N 1
ATOM 725 C CA . SER A 1 101 ? -13.980 -8.032 4.852 1.00 94.69 101 SER A CA 1
ATOM 726 C C . SER A 1 101 ? -13.520 -8.740 3.582 1.00 94.69 101 SER A C 1
ATOM 728 O O . SER A 1 101 ? -13.242 -8.109 2.559 1.00 94.69 101 SER A O 1
ATOM 730 N N . ILE A 1 102 ? -13.518 -10.076 3.614 1.00 94.81 102 ILE A N 1
ATOM 731 C CA . ILE A 1 102 ? -13.226 -10.894 2.427 1.00 94.81 102 ILE A CA 1
ATOM 732 C C . ILE A 1 102 ? -14.273 -10.661 1.332 1.00 94.81 102 ILE A C 1
ATOM 734 O O . ILE A 1 102 ? -13.941 -10.677 0.149 1.00 94.81 102 ILE A O 1
ATOM 738 N N . LEU A 1 103 ? -15.527 -10.389 1.712 1.00 94.75 103 LEU A N 1
ATOM 739 C CA . LEU A 1 103 ? -16.581 -10.048 0.760 1.00 94.75 103 LEU A CA 1
ATOM 740 C C . LEU A 1 103 ? -16.288 -8.723 0.044 1.00 94.75 103 LEU A C 1
ATOM 742 O O . LEU A 1 103 ? -16.420 -8.657 -1.175 1.00 94.75 103 LEU A O 1
ATOM 746 N N . GLY A 1 104 ? -15.868 -7.685 0.772 1.00 94.12 104 GLY A N 1
ATOM 747 C CA . GLY A 1 104 ? -15.497 -6.403 0.168 1.00 94.12 104 GLY A CA 1
ATOM 748 C C . GLY A 1 104 ? -14.323 -6.534 -0.791 1.00 94.12 104 GLY A C 1
ATOM 749 O O . GLY A 1 104 ? -14.401 -6.041 -1.916 1.00 94.12 104 GLY A O 1
ATOM 750 N N . LEU A 1 105 ? -13.290 -7.282 -0.391 1.00 95.81 105 LEU A N 1
ATOM 751 C CA . LEU A 1 105 ? -12.184 -7.638 -1.275 1.00 95.81 105 LEU A CA 1
ATOM 752 C C . LEU A 1 105 ? -12.687 -8.335 -2.548 1.00 95.81 105 LEU A C 1
ATOM 754 O O . LEU A 1 105 ? -12.345 -7.921 -3.653 1.00 95.81 105 LEU A O 1
ATOM 758 N N . ALA A 1 106 ? -13.522 -9.367 -2.412 1.00 96.00 106 ALA A N 1
ATOM 759 C CA . ALA A 1 106 ? -14.050 -10.107 -3.554 1.00 96.00 106 ALA A CA 1
ATOM 760 C C . ALA A 1 106 ? -14.840 -9.199 -4.511 1.00 96.00 106 ALA A C 1
ATOM 762 O O . ALA A 1 106 ? -14.643 -9.274 -5.722 1.00 96.00 106 ALA A O 1
ATOM 763 N N . ILE A 1 107 ? -15.680 -8.303 -3.980 1.00 95.12 107 ILE A N 1
ATOM 764 C CA . ILE A 1 107 ? -16.435 -7.331 -4.781 1.00 95.12 107 ILE A CA 1
ATOM 765 C C . ILE A 1 107 ? -15.483 -6.430 -5.570 1.00 95.12 107 ILE A C 1
ATOM 767 O O . ILE A 1 107 ? -15.646 -6.289 -6.779 1.00 95.12 107 ILE A O 1
ATOM 771 N N . VAL A 1 108 ? -14.471 -5.853 -4.919 1.00 93.81 108 VAL A N 1
ATOM 772 C CA . VAL A 1 108 ? -13.506 -4.966 -5.587 1.00 93.81 108 VAL A CA 1
ATOM 773 C C . VAL A 1 108 ? -12.744 -5.702 -6.683 1.00 93.81 108 VAL A C 1
ATOM 775 O O . VAL A 1 108 ? -12.618 -5.184 -7.790 1.00 93.81 108 VAL A O 1
ATOM 778 N N . MET A 1 109 ? -12.291 -6.926 -6.413 1.00 94.56 109 MET A N 1
ATOM 779 C CA . MET A 1 109 ? -11.561 -7.730 -7.393 1.00 94.56 109 MET A CA 1
ATOM 780 C C . MET A 1 109 ? -12.426 -8.112 -8.594 1.00 94.56 109 MET A C 1
ATOM 782 O O . MET A 1 109 ? -11.949 -8.064 -9.725 1.00 94.56 109 MET A O 1
ATOM 786 N N . VAL A 1 110 ? -13.703 -8.438 -8.374 1.00 94.44 110 VAL A N 1
ATOM 787 C CA . VAL A 1 110 ? -14.652 -8.696 -9.464 1.00 94.44 110 VAL A CA 1
ATOM 788 C C . VAL A 1 110 ? -14.882 -7.430 -10.286 1.00 94.44 110 VAL A C 1
ATOM 790 O O . VAL A 1 110 ? -14.810 -7.489 -11.508 1.00 94.44 110 VAL A O 1
ATOM 793 N N . LEU A 1 111 ? -15.104 -6.277 -9.649 1.00 92.81 111 LEU A N 1
ATOM 794 C CA . LEU A 1 111 ? -15.320 -5.012 -10.358 1.00 92.81 111 LEU A CA 1
ATOM 795 C C . LEU A 1 111 ? -14.102 -4.599 -11.196 1.00 92.81 111 LEU A C 1
ATOM 797 O O . LEU A 1 111 ? -14.272 -4.223 -12.354 1.00 92.81 111 LEU A O 1
ATOM 801 N N . LEU A 1 112 ? -12.888 -4.718 -10.648 1.00 90.75 112 LEU A N 1
ATOM 802 C CA . LEU A 1 112 ? -11.645 -4.451 -11.383 1.00 90.75 112 LEU A CA 1
ATOM 803 C C . LEU A 1 112 ? -11.412 -5.460 -12.515 1.00 90.75 112 LEU A C 1
ATOM 805 O O . LEU A 1 112 ? -10.957 -5.088 -13.591 1.00 90.75 112 LEU A O 1
ATOM 809 N N . GLY A 1 113 ? -11.740 -6.737 -12.301 1.00 90.06 113 GLY A N 1
ATOM 810 C CA . GLY A 1 113 ? -11.657 -7.755 -13.349 1.00 90.06 113 GLY A CA 1
ATOM 811 C C . GLY A 1 113 ? -12.631 -7.492 -14.501 1.00 90.06 113 GLY A C 1
ATOM 812 O O . GLY A 1 113 ? -12.275 -7.660 -15.665 1.00 90.06 113 GLY A O 1
ATOM 813 N N . LEU A 1 114 ? -13.846 -7.034 -14.185 1.00 89.94 114 LEU A N 1
ATOM 814 C CA . LEU A 1 114 ? -14.876 -6.703 -15.172 1.00 89.94 114 LEU A CA 1
ATOM 815 C C . LEU A 1 114 ? -14.613 -5.389 -15.909 1.00 89.94 114 LEU A C 1
ATOM 817 O O . LEU A 1 114 ? -15.101 -5.229 -17.025 1.00 89.94 114 LEU A O 1
ATOM 821 N N . SER A 1 115 ? -13.856 -4.453 -15.327 1.00 87.19 115 SER A N 1
ATOM 822 C CA . SER A 1 115 ? -13.571 -3.175 -15.985 1.00 87.19 115 SER A CA 1
ATOM 823 C C . SER A 1 115 ? -12.640 -3.307 -17.190 1.00 87.19 115 SER A C 1
ATOM 825 O O . SER A 1 115 ? -12.500 -2.330 -17.918 1.00 87.19 115 SER A O 1
ATOM 827 N N . ALA A 1 116 ? -12.023 -4.483 -17.398 1.00 80.62 116 ALA A N 1
ATOM 828 C CA . ALA A 1 116 ? -11.153 -4.789 -18.534 1.00 80.62 116 ALA A CA 1
ATOM 829 C C . ALA A 1 116 ? -10.147 -3.657 -18.808 1.00 80.62 116 ALA A C 1
ATOM 831 O O . ALA A 1 116 ? -10.063 -3.155 -19.928 1.00 80.62 116 ALA A O 1
ATOM 832 N N . LEU A 1 117 ? -9.447 -3.220 -17.748 1.00 84.19 117 LEU A N 1
ATOM 833 C CA . LEU A 1 117 ? -8.529 -2.081 -17.809 1.00 84.19 117 LEU A CA 1
ATOM 834 C C . LEU A 1 117 ? -7.538 -2.277 -18.955 1.00 84.19 117 LEU A C 1
ATOM 836 O O . LEU A 1 117 ? -6.839 -3.291 -19.007 1.00 84.19 117 LEU A O 1
ATOM 840 N N . GLY A 1 118 ? -7.497 -1.303 -19.859 1.00 86.94 118 GLY A N 1
ATOM 841 C CA . GLY A 1 118 ? -6.414 -1.183 -20.809 1.00 86.94 118 GLY A CA 1
ATOM 842 C C . GLY A 1 118 ? -5.201 -0.541 -20.148 1.00 86.94 118 GLY A C 1
ATOM 843 O O . GLY A 1 118 ? -5.197 -0.153 -18.976 1.00 86.94 118 GLY A O 1
ATOM 844 N N . ARG A 1 119 ? -4.148 -0.400 -20.943 1.00 86.94 119 ARG A N 1
ATOM 845 C CA . ARG A 1 119 ? -2.855 0.099 -20.481 1.00 86.94 119 ARG A CA 1
ATOM 846 C C . ARG A 1 119 ? -2.907 1.511 -19.896 1.00 86.94 119 ARG A C 1
ATOM 848 O O . ARG A 1 119 ? -2.199 1.788 -18.929 1.00 86.94 119 ARG A O 1
ATOM 855 N N . GLU A 1 120 ? -3.718 2.403 -20.463 1.00 89.12 120 GLU A N 1
ATOM 856 C CA . GLU A 1 120 ? -3.841 3.774 -19.953 1.00 89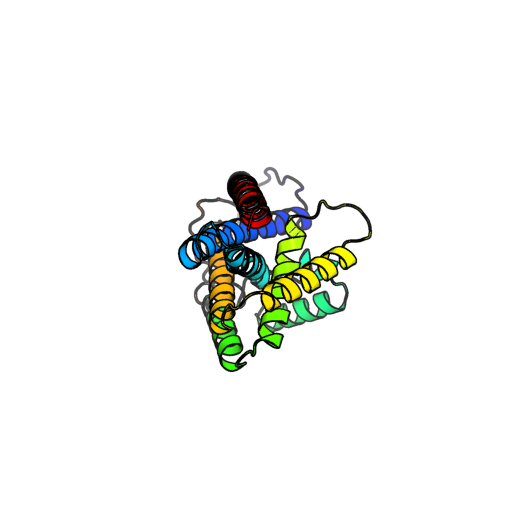.12 120 GLU A CA 1
ATOM 857 C C . GLU A 1 120 ? -4.578 3.805 -18.617 1.00 89.12 120 GLU A C 1
ATOM 859 O O . GLU A 1 120 ? -4.143 4.468 -17.674 1.00 89.12 120 GLU A O 1
ATOM 864 N N . GLU A 1 121 ? -5.657 3.036 -18.496 1.00 90.06 121 GLU A N 1
ATOM 865 C CA . GLU A 1 121 ? -6.426 2.930 -17.265 1.00 90.06 121 GLU A CA 1
ATOM 866 C C . GLU A 1 121 ? -5.595 2.274 -16.152 1.00 90.06 121 GLU A C 1
ATOM 868 O O . GLU A 1 121 ? -5.607 2.749 -15.014 1.00 90.06 121 GLU A O 1
ATOM 873 N N . SER A 1 122 ? -4.801 1.251 -16.485 1.00 90.69 122 SER A N 1
ATOM 874 C CA . SER A 1 122 ? -3.823 0.639 -15.580 1.00 90.69 122 SER A CA 1
ATOM 875 C C . SER A 1 122 ? -2.744 1.628 -15.146 1.00 90.69 122 SER A C 1
ATOM 877 O O . SER A 1 122 ? -2.424 1.707 -13.960 1.00 90.69 122 SER A O 1
ATOM 879 N N . ALA A 1 123 ? -2.208 2.436 -16.064 1.00 91.44 123 ALA A N 1
ATOM 880 C CA . ALA A 1 123 ? -1.222 3.457 -15.724 1.00 91.44 123 ALA A CA 1
ATOM 881 C C . ALA A 1 123 ? -1.814 4.520 -14.786 1.00 91.44 123 ALA A C 1
ATOM 883 O O . ALA A 1 123 ? -1.148 4.951 -13.842 1.00 91.44 123 ALA A O 1
ATOM 884 N N . ILE A 1 124 ? -3.069 4.932 -15.005 1.00 91.94 124 ILE A N 1
ATOM 885 C CA . ILE A 1 124 ? -3.774 5.883 -14.132 1.00 91.94 124 ILE A CA 1
ATOM 886 C C . ILE A 1 124 ? -3.979 5.270 -12.747 1.00 91.94 124 ILE A C 1
ATOM 888 O O . ILE A 1 124 ? -3.647 5.906 -11.744 1.00 91.94 124 ILE A O 1
ATOM 892 N N . LEU A 1 125 ? -4.473 4.030 -12.682 1.00 92.44 125 LEU A N 1
ATOM 893 C CA . LEU A 1 125 ? -4.634 3.297 -11.428 1.00 92.44 125 LEU A CA 1
ATOM 894 C C . LEU A 1 125 ? -3.300 3.197 -10.683 1.00 92.44 125 LEU A C 1
ATOM 896 O O . LEU A 1 125 ? -3.229 3.545 -9.506 1.00 92.44 125 LEU A O 1
ATOM 900 N N . PHE A 1 126 ? -2.228 2.794 -11.365 1.00 94.62 126 PHE A N 1
ATOM 901 C CA . PHE A 1 126 ? -0.904 2.709 -10.764 1.00 94.62 126 PHE A CA 1
ATOM 902 C C . PHE A 1 126 ? -0.390 4.074 -10.296 1.00 94.62 126 PHE A C 1
ATOM 904 O O . PHE A 1 126 ? 0.181 4.160 -9.213 1.00 94.62 126 PHE A O 1
ATOM 911 N N . GLY A 1 127 ? -0.642 5.153 -11.040 1.00 93.75 127 GLY A N 1
ATOM 912 C CA . GLY A 1 127 ? -0.367 6.516 -10.588 1.00 93.75 127 GLY A CA 1
ATOM 913 C C . GLY A 1 127 ? -1.072 6.837 -9.266 1.00 93.75 127 GLY A C 1
ATOM 914 O O . GLY A 1 127 ? -0.442 7.308 -8.322 1.00 93.75 127 GLY A O 1
ATOM 915 N N . LEU A 1 128 ? -2.361 6.517 -9.134 1.00 91.62 128 LEU A N 1
ATOM 916 C CA . LEU A 1 128 ? -3.101 6.726 -7.882 1.00 91.62 128 LEU A CA 1
ATOM 917 C C . LEU A 1 128 ? -2.537 5.886 -6.723 1.00 91.62 128 LEU A C 1
ATOM 919 O O . LEU A 1 128 ? -2.382 6.404 -5.614 1.00 91.62 128 LEU A O 1
ATOM 923 N N . LEU A 1 129 ? -2.162 4.629 -6.980 1.00 93.75 129 LEU A N 1
ATOM 924 C CA . LEU A 1 129 ? -1.496 3.770 -5.995 1.00 93.75 129 LEU A CA 1
ATOM 925 C C . LEU A 1 129 ? -0.131 4.345 -5.593 1.00 93.75 129 LEU A C 1
ATOM 927 O O . LEU A 1 129 ? 0.169 4.449 -4.405 1.00 93.75 129 LEU A O 1
ATOM 931 N N . ALA A 1 130 ? 0.661 4.816 -6.554 1.00 93.38 130 ALA A N 1
ATOM 932 C CA . ALA A 1 130 ? 1.937 5.471 -6.300 1.00 93.38 130 ALA A CA 1
ATOM 933 C C . ALA A 1 130 ? 1.767 6.746 -5.473 1.00 93.38 130 ALA A C 1
ATOM 935 O O . ALA A 1 130 ? 2.519 6.964 -4.528 1.00 93.38 130 ALA A O 1
ATOM 936 N N . ALA A 1 131 ? 0.743 7.551 -5.753 1.00 89.56 131 ALA A N 1
ATOM 937 C CA . ALA A 1 131 ? 0.411 8.724 -4.955 1.00 89.56 131 ALA A CA 1
ATOM 938 C C . ALA A 1 131 ? 0.019 8.353 -3.518 1.00 89.56 131 ALA A C 1
ATOM 940 O O . ALA A 1 131 ? 0.405 9.053 -2.580 1.00 89.56 131 ALA A O 1
ATOM 941 N N . SER A 1 132 ? -0.718 7.251 -3.332 1.00 86.69 132 SER A N 1
ATOM 942 C CA . SER A 1 132 ? -1.068 6.749 -2.001 1.00 86.69 132 SER A CA 1
ATOM 943 C C . SER A 1 132 ? 0.167 6.270 -1.221 1.00 86.69 132 SER A C 1
ATOM 945 O O . SER A 1 132 ? 0.365 6.697 -0.086 1.00 86.69 132 SER A O 1
ATOM 947 N N . ALA A 1 133 ? 1.068 5.517 -1.862 1.00 88.56 133 ALA A N 1
ATOM 948 C CA . ALA A 1 133 ? 2.332 5.063 -1.279 1.00 88.56 133 ALA A CA 1
ATOM 949 C C . ALA A 1 133 ? 3.297 6.228 -0.976 1.00 88.56 133 ALA A C 1
ATOM 951 O O . ALA A 1 133 ? 3.935 6.281 0.074 1.00 88.56 133 ALA A O 1
ATOM 952 N N . TRP A 1 134 ? 3.382 7.216 -1.870 1.00 83.31 134 TRP A N 1
ATOM 953 C CA . TRP A 1 134 ? 4.296 8.356 -1.752 1.00 83.31 134 TRP A CA 1
ATOM 954 C C . TRP A 1 134 ? 4.058 9.194 -0.485 1.00 83.31 134 TRP A C 1
ATOM 956 O O . TRP A 1 134 ? 4.993 9.763 0.082 1.00 83.31 134 TRP A O 1
ATOM 966 N N . ARG A 1 135 ? 2.817 9.235 0.017 1.00 77.50 135 ARG A N 1
ATOM 967 C CA . ARG A 1 135 ? 2.438 9.977 1.235 1.00 77.50 135 ARG A CA 1
ATOM 968 C C . ARG A 1 135 ? 3.157 9.502 2.494 1.00 77.50 135 ARG A C 1
ATOM 970 O O . ARG A 1 135 ? 3.324 10.290 3.422 1.00 77.50 135 ARG A O 1
ATOM 977 N N . ILE A 1 136 ? 3.597 8.247 2.522 1.00 75.94 136 ILE A N 1
ATOM 978 C CA . ILE A 1 136 ? 4.336 7.660 3.645 1.00 75.94 136 ILE A CA 1
ATOM 979 C C . ILE A 1 136 ? 5.717 8.307 3.776 1.00 75.94 136 ILE A C 1
ATOM 981 O O . ILE A 1 136 ? 6.190 8.558 4.884 1.00 75.94 136 ILE A O 1
ATOM 985 N N . VAL A 1 137 ? 6.353 8.576 2.632 1.00 65.75 137 VAL A N 1
ATOM 986 C CA . VAL A 1 137 ? 7.741 9.042 2.537 1.00 65.75 137 VAL A CA 1
ATOM 987 C C . VAL A 1 137 ? 7.845 10.540 2.812 1.00 65.75 137 VAL A C 1
ATOM 989 O O . VAL A 1 137 ? 8.901 11.023 3.217 1.00 65.75 137 VAL A O 1
ATOM 992 N N . LEU A 1 138 ? 6.756 11.295 2.640 1.00 63.53 138 LEU A N 1
ATOM 993 C CA . LEU A 1 138 ? 6.785 12.735 2.849 1.00 63.53 138 LEU A CA 1
ATOM 994 C C . LEU A 1 138 ? 6.970 13.077 4.334 1.00 63.53 138 LEU A C 1
ATOM 996 O O . LEU A 1 138 ? 6.078 12.814 5.154 1.00 63.53 138 LEU A O 1
ATOM 1000 N N . PRO A 1 139 ? 8.062 13.771 4.705 1.00 53.72 139 PRO A N 1
ATOM 1001 C CA . PRO A 1 139 ? 8.068 14.476 5.972 1.00 53.72 139 PRO A CA 1
ATOM 1002 C C . PRO A 1 139 ? 6.899 15.472 5.935 1.00 53.72 139 PRO A C 1
ATOM 1004 O O . PRO A 1 139 ? 6.588 16.039 4.886 1.00 53.72 139 PRO A O 1
ATOM 1007 N N . ARG A 1 140 ? 6.195 15.657 7.062 1.00 59.16 140 ARG A N 1
ATOM 1008 C CA . ARG A 1 140 ? 5.035 16.567 7.179 1.00 59.16 140 ARG A CA 1
ATOM 1009 C C . ARG A 1 140 ? 5.475 18.040 7.096 1.00 59.16 140 ARG A C 1
ATOM 1011 O O . ARG A 1 140 ? 5.195 18.824 7.996 1.00 59.16 140 ARG A O 1
ATOM 1018 N N . ILE A 1 141 ? 6.201 18.402 6.044 1.00 53.25 141 ILE A N 1
ATOM 1019 C CA . ILE A 1 141 ? 6.735 19.729 5.777 1.00 53.25 141 ILE A CA 1
ATOM 1020 C C . ILE A 1 141 ? 5.660 20.519 5.018 1.00 53.25 141 ILE A C 1
ATOM 1022 O O . ILE A 1 141 ? 4.905 19.988 4.203 1.00 53.25 141 ILE A O 1
ATOM 1026 N N . PHE A 1 142 ? 5.530 21.779 5.410 1.00 53.88 142 PHE A N 1
ATOM 1027 C CA . PHE A 1 142 ? 4.399 22.680 5.212 1.00 53.88 142 PHE A CA 1
ATOM 1028 C C . PHE A 1 142 ? 3.866 22.823 3.768 1.00 53.88 142 PHE A C 1
ATOM 1030 O O . PHE A 1 142 ? 4.612 22.848 2.796 1.00 53.88 142 PHE A O 1
ATOM 1037 N N . GLY A 1 143 ? 2.541 23.008 3.654 1.00 62.31 143 GLY A N 1
ATOM 1038 C CA . GLY A 1 143 ? 1.851 23.700 2.548 1.00 62.31 143 GLY A CA 1
ATOM 1039 C C . GLY A 1 143 ? 1.739 23.005 1.182 1.00 62.31 143 GLY A C 1
ATOM 1040 O O . GLY A 1 143 ? 0.762 23.242 0.477 1.00 62.31 143 GLY A O 1
ATOM 1041 N N . LEU A 1 144 ? 2.672 22.123 0.809 1.00 69.56 144 LEU A N 1
ATOM 1042 C CA . LEU A 1 144 ? 2.793 21.591 -0.562 1.00 69.56 144 LEU A CA 1
ATOM 1043 C C . LEU A 1 144 ? 2.307 20.145 -0.746 1.00 69.56 144 LEU A C 1
ATOM 1045 O O . LEU A 1 144 ? 2.529 19.544 -1.793 1.00 69.56 144 LEU A O 1
ATOM 1049 N N . LYS A 1 145 ? 1.600 19.571 0.233 1.00 73.12 145 LYS A N 1
ATOM 1050 C CA . LYS A 1 145 ? 1.150 18.164 0.205 1.00 73.12 145 LYS A CA 1
ATOM 1051 C C . LYS A 1 145 ? 0.452 17.752 -1.097 1.00 73.12 145 LYS A C 1
ATOM 1053 O O . LYS A 1 145 ? 0.718 16.679 -1.624 1.00 73.12 145 LYS A O 1
ATOM 1058 N N . ARG A 1 146 ? -0.407 18.625 -1.637 1.00 76.19 146 ARG A N 1
ATOM 1059 C CA . ARG A 1 146 ? -1.130 18.375 -2.896 1.00 76.19 146 ARG A CA 1
ATOM 1060 C C . ARG A 1 146 ? -0.189 18.252 -4.090 1.00 76.19 146 ARG A C 1
ATOM 1062 O O . ARG A 1 146 ? -0.394 17.377 -4.919 1.00 76.19 146 ARG A O 1
ATOM 1069 N N . LEU A 1 147 ? 0.849 19.086 -4.154 1.00 79.50 147 LEU A N 1
ATOM 1070 C CA . LEU A 1 147 ? 1.846 19.024 -5.221 1.00 79.50 147 LEU A CA 1
ATOM 1071 C C . LEU A 1 147 ? 2.569 17.676 -5.202 1.00 79.50 147 LEU A C 1
ATOM 1073 O O . LEU A 1 147 ? 2.682 17.034 -6.236 1.00 79.50 147 LEU A O 1
ATOM 1077 N N . PHE A 1 148 ? 2.994 17.205 -4.031 1.00 77.19 148 PHE A N 1
ATOM 1078 C CA . PHE A 1 148 ? 3.699 15.927 -3.927 1.00 77.19 148 PHE A CA 1
ATOM 1079 C C . PHE A 1 148 ? 2.835 14.717 -4.276 1.00 77.19 148 PHE A C 1
ATOM 1081 O O . PHE A 1 148 ? 3.329 13.770 -4.876 1.00 77.19 148 PHE A O 1
ATOM 1088 N N . VAL A 1 149 ? 1.546 14.752 -3.941 1.00 80.75 149 VAL A N 1
ATOM 1089 C CA . VAL A 1 149 ? 0.588 13.727 -4.369 1.00 80.75 149 VAL A CA 1
ATOM 1090 C C . VAL A 1 149 ? 0.450 13.711 -5.894 1.00 80.75 149 VAL A C 1
ATOM 1092 O O . VAL A 1 149 ? 0.470 12.639 -6.489 1.00 80.75 149 VAL A O 1
ATOM 1095 N N . LEU A 1 150 ? 0.367 14.882 -6.536 1.00 86.19 150 LEU A N 1
ATOM 1096 C CA . LEU A 1 150 ? 0.324 14.984 -8.000 1.00 86.19 150 LEU A CA 1
ATOM 1097 C C . LEU A 1 150 ? 1.628 14.505 -8.650 1.00 86.19 150 LEU A C 1
ATOM 1099 O O . LEU A 1 150 ? 1.582 13.824 -9.669 1.00 86.19 150 LEU A O 1
ATOM 1103 N N . VAL A 1 151 ? 2.778 14.811 -8.045 1.00 87.75 151 VAL A N 1
ATOM 1104 C CA . VAL A 1 151 ? 4.087 14.313 -8.494 1.00 87.75 151 VAL A CA 1
ATOM 1105 C C . VAL A 1 151 ? 4.163 12.792 -8.364 1.00 87.75 151 VAL A C 1
ATOM 1107 O O . VAL A 1 151 ? 4.575 12.134 -9.312 1.00 87.75 151 VAL A O 1
ATOM 1110 N N . GLY A 1 152 ? 3.719 12.223 -7.240 1.00 87.88 152 GLY A N 1
ATOM 1111 C CA . GLY A 1 152 ? 3.638 10.773 -7.057 1.00 87.88 152 GLY A CA 1
ATOM 1112 C C . GLY A 1 152 ? 2.713 10.114 -8.083 1.00 87.88 152 GLY A C 1
ATOM 1113 O O . GLY A 1 152 ? 3.077 9.098 -8.667 1.00 87.88 152 GLY A O 1
ATOM 1114 N N . ALA A 1 153 ? 1.564 10.736 -8.370 1.00 91.50 153 ALA A N 1
ATOM 1115 C CA . ALA A 1 153 ? 0.622 10.249 -9.374 1.00 91.50 153 ALA A CA 1
ATOM 1116 C C . ALA A 1 153 ? 1.202 10.273 -10.791 1.00 91.50 153 ALA A C 1
ATOM 1118 O O . ALA A 1 153 ? 1.197 9.253 -11.476 1.00 91.50 153 ALA A O 1
ATOM 1119 N N . GLY A 1 154 ? 1.730 11.422 -11.219 1.00 93.75 154 GLY A N 1
ATOM 1120 C CA . GLY A 1 154 ? 2.314 11.586 -12.549 1.00 93.75 154 GLY A CA 1
ATOM 1121 C C . GLY A 1 154 ? 3.574 10.743 -12.740 1.00 93.75 154 GLY A C 1
ATOM 1122 O O . GLY A 1 154 ? 3.739 10.112 -13.780 1.00 93.75 154 GLY A O 1
ATOM 1123 N N . GLY A 1 155 ? 4.431 10.677 -11.718 1.00 92.81 155 GLY A N 1
ATOM 1124 C CA . GLY A 1 155 ? 5.630 9.844 -11.716 1.00 92.81 155 GLY A CA 1
ATOM 1125 C C . GLY A 1 155 ? 5.296 8.357 -11.784 1.00 92.81 155 GLY A C 1
ATOM 1126 O O . GLY A 1 155 ? 5.882 7.647 -12.594 1.00 92.81 155 GLY A O 1
ATOM 1127 N N . GLY A 1 156 ? 4.315 7.896 -11.000 1.00 93.25 156 GLY A N 1
ATOM 1128 C CA . GLY A 1 156 ? 3.818 6.523 -11.064 1.00 93.25 156 GLY A CA 1
ATOM 1129 C C . GLY A 1 156 ? 3.243 6.186 -12.437 1.00 93.25 156 GLY A C 1
ATOM 1130 O O . GLY A 1 156 ? 3.670 5.209 -13.045 1.00 93.25 156 GLY A O 1
ATOM 1131 N N . TRP A 1 157 ? 2.344 7.024 -12.960 1.00 94.12 157 TRP A N 1
ATOM 1132 C CA . TRP A 1 157 ? 1.767 6.855 -14.298 1.00 94.12 157 TRP A CA 1
ATOM 1133 C C . TRP A 1 157 ? 2.854 6.738 -15.376 1.00 94.12 157 TRP A C 1
ATOM 1135 O O . TRP A 1 157 ? 2.877 5.763 -16.126 1.00 94.12 157 TRP A O 1
ATOM 1145 N N . TYR A 1 158 ? 3.811 7.673 -15.399 1.00 94.12 158 TYR A N 1
ATOM 1146 C CA . TYR A 1 158 ? 4.925 7.659 -16.351 1.00 94.12 158 TYR A CA 1
ATOM 1147 C C . TYR A 1 158 ? 5.816 6.421 -16.182 1.00 94.12 158 TYR A C 1
ATOM 1149 O O . TYR A 1 158 ? 6.245 5.806 -17.159 1.00 94.12 158 TYR A O 1
ATOM 1157 N N . PHE A 1 159 ? 6.084 6.022 -14.938 1.00 93.19 159 PHE A N 1
ATOM 1158 C CA . PHE A 1 159 ? 6.888 4.845 -14.641 1.00 93.19 159 PHE A CA 1
ATOM 1159 C C . PHE A 1 1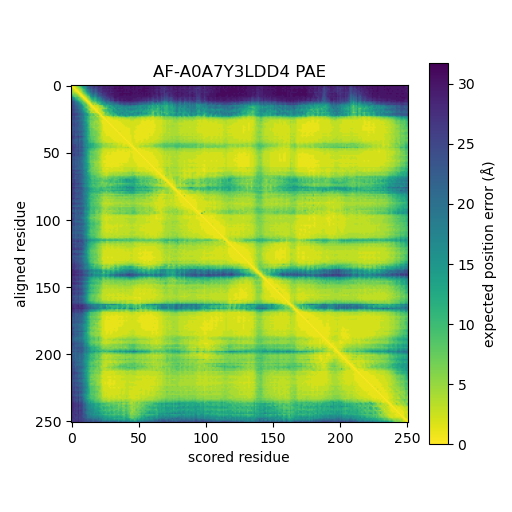59 ? 6.205 3.563 -15.127 1.00 93.19 159 PHE A C 1
ATOM 1161 O O . PHE A 1 159 ? 6.831 2.773 -15.824 1.00 93.19 159 PHE A O 1
ATOM 1168 N N . TYR A 1 160 ? 4.911 3.384 -14.861 1.00 92.12 160 TYR A N 1
ATOM 1169 C CA . TYR A 1 160 ? 4.159 2.236 -15.370 1.00 92.12 160 TYR A CA 1
ATOM 1170 C C . TYR A 1 160 ? 4.107 2.233 -16.897 1.00 92.12 160 TYR A C 1
ATOM 1172 O O . TYR A 1 160 ? 4.384 1.213 -17.523 1.00 92.12 160 TYR A O 1
ATOM 1180 N N . HIS A 1 161 ? 3.839 3.390 -17.508 1.00 89.00 161 HIS A N 1
ATOM 1181 C CA . HIS A 1 161 ? 3.805 3.518 -18.960 1.00 89.00 161 HIS A CA 1
ATOM 1182 C C . HIS A 1 161 ? 5.185 3.256 -19.593 1.00 89.00 161 HIS A C 1
ATOM 1184 O O . HIS A 1 161 ? 5.277 2.702 -20.679 1.00 89.00 161 HIS A O 1
ATOM 1190 N N . SER A 1 162 ? 6.297 3.572 -18.937 1.00 88.50 162 SER A N 1
ATOM 1191 C CA . SER A 1 162 ? 7.628 3.259 -19.488 1.00 88.50 162 SER A CA 1
ATOM 1192 C C . SER A 1 162 ? 8.024 1.778 -19.377 1.00 88.50 162 SER A C 1
ATOM 1194 O O . SER A 1 162 ? 9.010 1.375 -19.991 1.00 88.50 162 SER A O 1
ATOM 1196 N N . HIS A 1 163 ? 7.250 0.952 -18.664 1.00 87.25 163 HIS A N 1
ATOM 1197 C CA . HIS A 1 163 ? 7.498 -0.482 -18.507 1.00 87.25 163 HIS A CA 1
ATOM 1198 C C . HIS A 1 163 ? 6.434 -1.326 -19.238 1.00 87.25 163 HIS A C 1
ATOM 1200 O O . HIS A 1 163 ? 5.299 -0.904 -19.470 1.00 87.25 163 HIS A O 1
ATOM 1206 N N . LEU A 1 164 ? 6.805 -2.547 -19.635 1.00 66.81 164 LEU A N 1
ATOM 1207 C CA . LEU A 1 164 ? 5.933 -3.493 -20.346 1.00 66.81 164 LEU A CA 1
ATOM 1208 C C . LEU A 1 164 ? 5.391 -4.571 -19.393 1.00 66.81 164 LEU A C 1
ATOM 1210 O O . LEU A 1 164 ? 5.591 -5.762 -19.616 1.00 66.81 164 LEU A O 1
ATOM 1214 N N . ILE A 1 165 ? 4.728 -4.162 -18.307 1.00 69.50 165 ILE A N 1
ATOM 1215 C CA . ILE A 1 165 ? 3.966 -5.095 -17.461 1.00 69.50 165 ILE A CA 1
ATOM 1216 C C . ILE A 1 165 ? 2.524 -5.148 -17.976 1.00 69.50 165 ILE A C 1
ATOM 1218 O O . ILE A 1 165 ? 1.927 -4.108 -18.234 1.00 69.50 165 ILE A O 1
ATOM 1222 N N . GLY A 1 166 ? 1.970 -6.353 -18.143 1.00 67.00 166 GLY A N 1
ATOM 1223 C CA . GLY A 1 166 ? 0.583 -6.538 -18.581 1.00 67.00 166 GLY A CA 1
ATOM 1224 C C . GLY A 1 166 ? -0.453 -6.156 -17.516 1.00 67.00 166 GLY A C 1
ATOM 1225 O O . GLY A 1 166 ? -0.228 -6.343 -16.319 1.00 67.00 1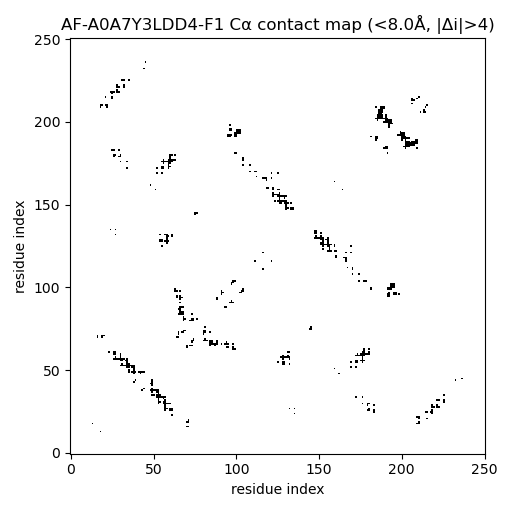66 GLY A O 1
ATOM 1226 N N . ASP A 1 167 ? -1.622 -5.698 -17.963 1.00 68.25 167 ASP A N 1
ATOM 1227 C CA . ASP A 1 167 ? -2.712 -5.163 -17.128 1.00 68.25 167 ASP A CA 1
ATOM 1228 C C . ASP A 1 167 ? -3.238 -6.113 -16.022 1.00 68.25 167 ASP A C 1
ATOM 1230 O O . ASP A 1 167 ? -3.440 -5.655 -14.891 1.00 68.25 167 ASP A O 1
ATOM 1234 N N . PRO A 1 168 ? -3.388 -7.442 -16.241 1.00 75.81 168 PRO A N 1
ATOM 1235 C CA . PRO A 1 168 ? -3.913 -8.348 -15.210 1.00 75.81 168 PRO A CA 1
ATOM 1236 C C . PRO A 1 168 ? -3.041 -8.439 -13.951 1.00 75.81 168 PRO A C 1
ATOM 1238 O O . PRO A 1 168 ? -3.547 -8.711 -12.860 1.00 75.81 168 PRO A O 1
ATOM 1241 N N . TRP A 1 169 ? -1.734 -8.188 -14.083 1.00 84.56 169 TRP A N 1
ATOM 1242 C CA . TRP A 1 169 ? -0.820 -8.183 -12.942 1.00 84.56 169 TRP A CA 1
ATOM 1243 C C . TRP A 1 169 ? -1.151 -7.061 -11.967 1.00 84.56 169 TRP A C 1
ATOM 1245 O O . TRP A 1 169 ? -1.109 -7.278 -10.760 1.00 84.56 169 TRP A O 1
ATOM 1255 N N . LEU A 1 170 ? -1.520 -5.879 -12.467 1.00 91.00 170 LEU A N 1
ATOM 1256 C CA . LEU A 1 170 ? -1.828 -4.747 -11.601 1.00 91.00 170 LEU A CA 1
ATOM 1257 C C . LEU A 1 170 ? -3.066 -5.026 -10.745 1.00 91.00 170 LEU A C 1
ATOM 1259 O O . LEU A 1 170 ? -3.033 -4.785 -9.541 1.00 91.00 170 LEU A O 1
ATOM 1263 N N . ILE A 1 171 ? -4.116 -5.604 -11.334 1.00 92.12 171 ILE A N 1
ATOM 1264 C CA . ILE A 1 171 ? -5.332 -5.992 -10.604 1.00 92.12 171 ILE A CA 1
ATOM 1265 C C . ILE A 1 171 ? -4.989 -6.993 -9.495 1.00 92.12 171 ILE A C 1
ATOM 1267 O O . ILE A 1 171 ? -5.387 -6.800 -8.346 1.00 92.12 171 ILE A O 1
ATOM 1271 N N . ALA A 1 172 ? -4.196 -8.025 -9.804 1.00 93.88 172 ALA A N 1
ATOM 1272 C CA . ALA A 1 172 ? -3.754 -8.998 -8.807 1.00 93.88 172 ALA A CA 1
ATOM 1273 C C . ALA A 1 172 ? -2.971 -8.335 -7.658 1.00 93.88 172 ALA A C 1
ATOM 1275 O O . ALA A 1 172 ? -3.208 -8.652 -6.493 1.00 93.88 172 ALA A O 1
ATOM 1276 N N . LEU A 1 173 ? -2.092 -7.375 -7.964 1.00 95.81 173 LEU A N 1
ATOM 1277 C CA . LEU A 1 173 ? -1.327 -6.625 -6.963 1.00 95.81 173 LEU A CA 1
ATOM 1278 C C . LEU A 1 173 ? -2.221 -5.755 -6.069 1.00 95.81 173 LEU A C 1
ATOM 1280 O O . LEU A 1 173 ? -1.944 -5.650 -4.873 1.00 95.81 173 LEU A O 1
ATOM 1284 N N . VAL A 1 174 ? -3.315 -5.191 -6.600 1.00 96.06 174 VAL A N 1
ATOM 1285 C CA . VAL A 1 174 ? -4.320 -4.504 -5.769 1.00 96.06 174 VAL A CA 1
ATOM 1286 C C . VAL A 1 174 ? -4.940 -5.475 -4.768 1.00 96.06 174 VAL A C 1
ATOM 1288 O O . VAL A 1 174 ? -5.008 -5.167 -3.578 1.00 96.06 174 VAL A O 1
ATOM 1291 N N . GLY A 1 175 ? -5.323 -6.671 -5.221 1.00 96.94 175 GLY A N 1
ATOM 1292 C CA . GLY A 1 175 ? -5.852 -7.718 -4.345 1.00 96.94 175 GLY A CA 1
ATOM 1293 C C . GLY A 1 175 ? -4.867 -8.136 -3.255 1.00 96.94 175 GLY A C 1
ATOM 1294 O O . GLY A 1 175 ? -5.252 -8.270 -2.096 1.00 96.94 175 GLY A O 1
ATOM 1295 N N . VAL A 1 176 ? -3.583 -8.281 -3.599 1.00 98.00 176 VAL A N 1
ATOM 1296 C CA . VAL A 1 176 ? -2.524 -8.585 -2.625 1.00 98.00 176 VAL A CA 1
ATOM 1297 C C . VAL A 1 176 ? -2.375 -7.461 -1.602 1.00 98.00 176 VAL A C 1
ATOM 1299 O O . VAL A 1 176 ? -2.321 -7.748 -0.411 1.00 98.00 176 VAL A O 1
ATOM 1302 N N . GLY A 1 177 ? -2.346 -6.193 -2.020 1.00 97.56 177 GLY A N 1
ATOM 1303 C CA . GLY A 1 177 ? -2.249 -5.072 -1.079 1.00 97.56 177 GLY A CA 1
ATOM 1304 C C . GLY A 1 177 ? -3.441 -5.015 -0.129 1.00 97.56 177 GLY A C 1
ATOM 1305 O O . GLY A 1 177 ? -3.266 -4.900 1.081 1.00 97.56 177 GLY A O 1
ATOM 1306 N N . TRP A 1 178 ? -4.649 -5.211 -0.652 1.00 96.81 178 TRP A N 1
ATOM 1307 C CA . TRP A 1 178 ? -5.859 -5.280 0.164 1.00 96.81 178 TRP A CA 1
ATOM 1308 C C . TRP A 1 178 ? -5.814 -6.451 1.159 1.00 96.81 178 TRP A C 1
ATOM 1310 O O . TRP A 1 178 ? -6.165 -6.284 2.323 1.00 96.81 178 TRP A O 1
ATOM 1320 N N . LEU A 1 179 ? -5.326 -7.629 0.753 1.00 97.62 179 LEU A N 1
ATOM 1321 C CA . LEU A 1 179 ? -5.109 -8.757 1.667 1.00 97.62 179 LEU A CA 1
ATOM 1322 C C . LEU A 1 179 ? -4.079 -8.441 2.753 1.00 97.62 179 LEU A C 1
ATOM 1324 O O . LEU A 1 179 ? -4.273 -8.832 3.900 1.00 97.62 179 LEU A O 1
ATOM 1328 N N . VAL A 1 180 ? -2.999 -7.737 2.407 1.00 97.44 180 VAL A N 1
ATOM 1329 C CA . VAL A 1 180 ? -1.982 -7.307 3.373 1.00 97.44 180 VAL A CA 1
ATOM 1330 C C . VAL A 1 180 ? -2.579 -6.363 4.416 1.00 97.44 180 VAL A C 1
ATOM 1332 O O . VAL A 1 180 ? -2.274 -6.512 5.597 1.00 97.44 180 VAL A O 1
ATOM 1335 N N . HIS A 1 181 ? -3.470 -5.458 4.012 1.00 95.31 181 HIS A N 1
ATOM 1336 C CA . HIS A 1 181 ? -4.223 -4.616 4.941 1.00 95.31 181 HIS A CA 1
ATOM 1337 C C . HIS A 1 181 ? -5.073 -5.455 5.906 1.00 95.31 181 HIS A C 1
ATOM 1339 O O . HIS A 1 181 ? -4.919 -5.351 7.120 1.00 95.31 181 HIS A O 1
ATOM 1345 N N . LEU A 1 182 ? -5.909 -6.357 5.370 1.00 95.69 182 LEU A N 1
ATOM 1346 C CA . LEU A 1 182 ? -6.761 -7.235 6.184 1.00 95.69 182 LEU A CA 1
ATOM 1347 C C . LEU A 1 182 ? -5.943 -8.094 7.153 1.00 95.69 182 LEU A C 1
ATOM 1349 O O . LEU A 1 182 ? -6.355 -8.318 8.290 1.00 95.69 182 LEU A O 1
ATOM 1353 N N . LEU A 1 183 ? -4.783 -8.581 6.705 1.00 95.81 183 LEU A N 1
ATOM 1354 C CA . LEU A 1 183 ? -3.854 -9.317 7.551 1.00 95.81 183 LEU A CA 1
ATOM 1355 C C . LEU A 1 183 ? -3.320 -8.427 8.674 1.00 95.81 183 LEU A C 1
ATOM 1357 O O . LEU A 1 183 ? -3.289 -8.864 9.820 1.00 95.81 183 LEU A O 1
ATOM 1361 N N . GLY A 1 184 ? -2.931 -7.193 8.362 1.00 93.62 184 GLY A N 1
ATOM 1362 C CA . GLY A 1 184 ? -2.494 -6.216 9.348 1.00 93.62 184 GLY A CA 1
ATOM 1363 C C . GLY A 1 184 ? -3.513 -6.022 10.463 1.00 93.62 184 GLY A C 1
ATOM 1364 O O . GLY A 1 184 ? -3.181 -6.201 11.633 1.00 93.62 184 GLY A O 1
ATOM 1365 N N . ASP A 1 185 ? -4.766 -5.753 10.105 1.00 93.31 185 ASP A N 1
ATOM 1366 C CA . ASP A 1 185 ? -5.844 -5.570 11.078 1.00 93.31 185 ASP A CA 1
ATOM 1367 C C . ASP A 1 185 ? -6.147 -6.841 11.870 1.00 93.31 185 ASP A C 1
ATOM 1369 O O . ASP A 1 185 ? -6.315 -6.785 13.092 1.00 93.31 185 ASP A O 1
ATOM 1373 N N . TYR A 1 186 ? -6.152 -8.000 11.201 1.00 94.56 186 TYR A N 1
ATOM 1374 C CA . TYR A 1 186 ? -6.321 -9.306 11.838 1.00 94.56 186 TYR A CA 1
ATOM 1375 C C . TYR A 1 186 ? -5.246 -9.574 12.901 1.00 94.56 186 TYR A C 1
ATOM 1377 O O . TYR A 1 186 ? -5.541 -10.203 13.919 1.00 94.56 186 TYR A O 1
ATOM 1385 N N . LEU A 1 187 ? -4.019 -9.081 12.699 1.00 94.44 187 LEU A N 1
ATOM 1386 C CA . LEU A 1 187 ? -2.907 -9.217 13.644 1.00 94.44 187 LEU A CA 1
ATOM 1387 C C . LEU A 1 187 ? -2.998 -8.274 14.858 1.00 94.44 187 LEU A C 1
ATOM 1389 O O . LEU A 1 187 ? -2.184 -8.378 15.785 1.00 94.44 187 LEU A O 1
ATOM 1393 N N . THR A 1 188 ? -3.987 -7.379 14.888 1.00 91.75 188 THR A N 1
ATOM 1394 C CA . THR A 1 188 ? -4.288 -6.510 16.033 1.00 91.75 188 THR A CA 1
ATOM 1395 C C . THR A 1 188 ? -5.491 -7.018 16.830 1.00 91.75 188 THR A C 1
ATOM 1397 O O . THR A 1 188 ? -6.265 -7.863 16.387 1.00 91.75 188 THR A O 1
ATOM 1400 N N . ALA A 1 189 ? -5.691 -6.468 18.027 1.00 89.06 189 ALA A N 1
ATOM 1401 C CA . ALA A 1 189 ? -6.872 -6.722 18.846 1.00 89.06 189 ALA A CA 1
ATOM 1402 C C . ALA A 1 189 ? -8.171 -6.163 18.237 1.00 89.06 189 ALA A C 1
ATOM 1404 O O . ALA A 1 189 ? -9.245 -6.597 18.648 1.00 89.06 189 ALA A O 1
ATOM 1405 N N . GLY A 1 190 ? -8.081 -5.227 17.281 1.00 86.31 190 GLY A N 1
ATOM 1406 C CA . GLY A 1 190 ? -9.238 -4.708 16.547 1.00 86.31 190 GLY A CA 1
ATOM 1407 C C . GLY A 1 190 ? -9.865 -5.760 15.631 1.00 86.31 190 GLY A C 1
ATOM 1408 O O . GLY A 1 190 ? -11.088 -5.894 15.603 1.00 86.31 190 GLY A O 1
ATOM 1409 N N . GLY A 1 191 ? -9.027 -6.566 14.971 1.00 90.88 191 GLY A N 1
ATOM 1410 C CA . GLY A 1 191 ? -9.467 -7.634 14.081 1.00 90.88 191 GLY A CA 1
ATOM 1411 C C . GLY A 1 191 ? -10.201 -7.140 12.836 1.00 90.88 191 GLY A C 1
ATOM 1412 O O . GLY A 1 191 ? -10.239 -5.949 12.539 1.00 90.88 191 GLY A O 1
ATOM 1413 N N . ILE A 1 192 ? -10.811 -8.084 12.118 1.00 93.56 192 ILE A N 1
ATOM 1414 C CA . ILE A 1 192 ? -11.600 -7.817 10.909 1.00 93.56 192 ILE A CA 1
ATOM 1415 C C . ILE A 1 192 ? -12.947 -8.555 10.926 1.00 93.56 192 ILE A C 1
ATOM 1417 O O . ILE A 1 192 ? -13.025 -9.691 11.412 1.00 93.56 192 ILE A O 1
ATOM 1421 N N . PRO A 1 193 ? -14.015 -7.987 10.336 1.00 94.12 193 PRO A N 1
ATOM 1422 C CA . PRO A 1 193 ? -15.283 -8.684 10.124 1.00 94.12 193 PRO A CA 1
ATOM 1423 C C . PRO A 1 193 ? -15.186 -9.643 8.923 1.00 94.12 193 PRO A C 1
ATOM 1425 O O . PRO A 1 193 ? -15.759 -9.402 7.859 1.00 94.12 193 PRO A O 1
ATOM 1428 N N . LEU A 1 194 ? -14.459 -10.755 9.085 1.00 90.44 194 LEU A N 1
ATOM 1429 C CA . LEU A 1 194 ? -14.099 -11.681 7.998 1.00 90.44 194 LEU A CA 1
ATOM 1430 C C . LEU A 1 194 ? -15.298 -12.097 7.118 1.00 90.44 194 LEU A C 1
ATOM 1432 O O . LEU A 1 194 ? -15.173 -12.156 5.895 1.00 90.44 194 LEU A O 1
ATOM 1436 N N . LEU A 1 195 ? -16.454 -12.354 7.745 1.00 90.56 195 LEU A N 1
ATOM 1437 C CA . LEU A 1 195 ? -17.694 -12.827 7.114 1.00 90.56 195 LEU A CA 1
ATOM 1438 C C . LEU A 1 195 ? -18.816 -11.772 7.120 1.00 90.56 195 LEU A C 1
ATOM 1440 O O . LEU A 1 195 ? -19.993 -12.129 7.246 1.00 90.56 195 LEU A O 1
ATOM 1444 N N . TYR A 1 196 ? -18.472 -10.483 7.010 1.00 91.25 196 TYR A N 1
ATOM 1445 C CA . TYR A 1 196 ? -19.456 -9.406 6.842 1.00 91.25 196 TYR A CA 1
ATOM 1446 C C . TYR A 1 196 ? -20.530 -9.805 5.797 1.00 91.25 196 TYR A C 1
ATOM 1448 O O . TYR A 1 196 ? -20.167 -10.320 4.737 1.00 91.25 196 TYR A O 1
ATOM 1456 N N . PRO A 1 197 ? -21.843 -9.639 6.068 1.00 91.19 197 PRO A N 1
ATOM 1457 C CA . PRO A 1 197 ? -22.459 -8.786 7.092 1.00 91.19 197 PRO A CA 1
ATOM 1458 C C . PRO A 1 197 ? -22.553 -9.395 8.497 1.00 91.19 197 PRO A C 1
ATOM 1460 O O . PRO A 1 197 ? -23.093 -8.760 9.399 1.00 91.19 197 PRO A O 1
ATOM 1463 N N . ARG A 1 198 ? -22.032 -10.607 8.731 1.00 89.44 198 ARG A N 1
ATOM 1464 C CA . ARG A 1 198 ? -21.903 -11.118 10.102 1.00 89.44 198 ARG A CA 1
ATOM 1465 C C . ARG A 1 198 ? -20.780 -10.364 10.804 1.00 89.44 198 ARG A C 1
ATOM 1467 O O . ARG A 1 198 ? -19.620 -10.475 10.422 1.00 89.44 198 ARG A O 1
ATOM 1474 N N . GLU A 1 199 ? -21.122 -9.631 11.854 1.00 81.44 199 GLU A N 1
ATOM 1475 C CA . GLU A 1 199 ? -20.200 -8.716 12.543 1.00 81.44 199 GLU A CA 1
ATOM 1476 C C . GLU A 1 199 ? -19.268 -9.401 13.559 1.00 81.44 199 GLU A C 1
ATOM 1478 O O . GLU A 1 199 ? -18.833 -8.787 14.530 1.00 81.44 199 GLU A O 1
ATOM 1483 N N . HIS A 1 200 ? -18.957 -10.684 13.361 1.00 87.56 200 HIS A N 1
ATOM 1484 C CA . HIS A 1 200 ? -17.985 -11.369 14.205 1.00 87.56 200 HIS A CA 1
ATOM 1485 C C . HIS A 1 200 ? -16.569 -10.920 13.831 1.00 87.56 200 HIS A C 1
ATOM 1487 O O . HIS A 1 200 ? -16.089 -11.226 12.736 1.00 87.56 200 HIS A O 1
ATOM 1493 N N . MET A 1 201 ? -15.897 -10.239 14.758 1.00 89.81 201 MET A N 1
ATOM 1494 C CA . MET A 1 201 ? -14.521 -9.781 14.579 1.00 89.81 201 MET A CA 1
ATOM 1495 C C . MET A 1 201 ? -13.548 -10.938 14.802 1.00 89.81 201 MET A C 1
ATOM 1497 O O . MET A 1 201 ? -13.427 -11.464 15.907 1.00 89.81 201 MET A O 1
ATOM 1501 N N . ALA A 1 202 ? -12.873 -11.359 13.736 1.00 93.69 202 ALA A N 1
ATOM 1502 C CA . ALA A 1 202 ? -11.791 -12.329 13.804 1.00 93.69 202 ALA A CA 1
ATOM 1503 C C . ALA A 1 202 ? -10.469 -11.600 14.072 1.00 93.69 202 ALA A C 1
ATOM 1505 O O . ALA A 1 202 ? -10.159 -10.625 13.386 1.00 93.69 202 ALA A O 1
ATOM 1506 N N . SER A 1 203 ? -9.686 -12.077 15.038 1.00 94.44 203 SER A N 1
ATOM 1507 C CA . SER A 1 203 ? -8.368 -11.523 15.352 1.00 94.44 203 SER A CA 1
ATOM 1508 C C . SER A 1 203 ? -7.401 -12.582 15.881 1.00 94.44 203 SER A C 1
ATOM 1510 O O . SER A 1 203 ? -7.791 -13.555 16.528 1.00 94.44 203 SER A O 1
ATOM 1512 N N . CYS A 1 204 ? -6.116 -12.362 15.623 1.00 95.31 204 CYS A N 1
ATOM 1513 C CA . CYS A 1 204 ? -4.987 -13.043 16.241 1.00 95.31 204 CYS A CA 1
ATOM 1514 C C . CYS A 1 204 ? -4.006 -11.957 16.709 1.00 95.31 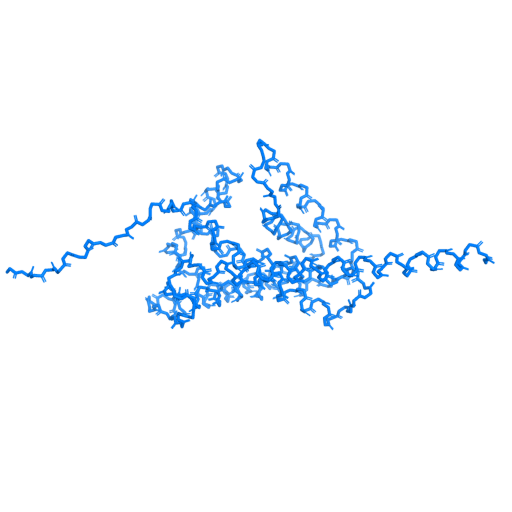204 CYS A C 1
ATOM 1516 O O . CYS A 1 204 ? -3.121 -11.573 15.949 1.00 95.31 204 CYS A O 1
ATOM 1518 N N . PRO A 1 205 ? -4.182 -11.405 17.923 1.00 92.38 205 PRO A N 1
ATOM 1519 C CA . PRO A 1 205 ? -3.587 -10.129 18.319 1.00 92.38 205 PRO A CA 1
ATOM 1520 C C . PRO A 1 205 ? -2.092 -10.235 18.672 1.00 92.38 205 PRO A C 1
ATOM 1522 O O . PRO A 1 205 ? -1.694 -9.976 19.807 1.00 92.38 205 PRO A O 1
ATOM 1525 N N . ILE A 1 206 ? -1.246 -10.586 17.700 1.00 92.75 206 ILE A N 1
ATOM 1526 C CA . ILE A 1 206 ? 0.218 -10.637 17.842 1.00 92.75 206 ILE A CA 1
ATOM 1527 C C . ILE A 1 206 ? 0.769 -9.248 18.176 1.00 92.75 206 ILE A C 1
ATOM 1529 O O . ILE A 1 206 ? 1.648 -9.119 19.027 1.00 92.75 206 ILE A O 1
ATOM 1533 N N . PHE A 1 207 ? 0.224 -8.199 17.555 1.00 89.31 207 PHE A N 1
ATOM 1534 C CA . PHE A 1 207 ? 0.612 -6.816 17.834 1.00 89.31 207 PHE A CA 1
ATOM 1535 C C . PHE A 1 207 ? -0.093 -6.220 19.059 1.00 89.31 207 PHE A C 1
ATOM 1537 O O . PHE A 1 207 ? 0.236 -5.110 19.476 1.00 89.31 207 PHE A O 1
ATOM 1544 N N . GLY A 1 208 ? -1.024 -6.946 19.680 1.00 89.00 208 GLY A N 1
ATOM 1545 C CA . GLY A 1 208 ? -1.826 -6.437 20.787 1.00 89.00 208 GLY A CA 1
ATOM 1546 C C . GLY A 1 208 ? -2.779 -5.331 20.334 1.00 89.00 208 GLY A C 1
ATOM 1547 O O . GLY A 1 208 ? -3.457 -5.466 19.319 1.00 89.00 208 GLY A O 1
ATOM 1548 N N . ALA A 1 209 ? -2.871 -4.248 21.107 1.00 86.12 209 ALA A N 1
ATOM 1549 C CA . ALA A 1 209 ? -3.721 -3.114 20.755 1.00 86.12 209 ALA A CA 1
ATOM 1550 C C . ALA A 1 209 ? -3.273 -2.459 19.440 1.00 86.12 209 ALA A C 1
ATOM 1552 O O . ALA A 1 209 ? -2.083 -2.339 19.166 1.00 86.12 209 ALA A O 1
ATOM 1553 N N . THR A 1 210 ? -4.236 -1.987 18.661 1.00 79.19 210 THR A N 1
ATOM 1554 C CA . THR A 1 210 ? -3.987 -1.243 17.428 1.00 79.19 210 THR A CA 1
ATOM 1555 C C . THR A 1 210 ? -3.135 0.007 17.690 1.00 79.19 210 THR A C 1
ATOM 1557 O O . THR A 1 210 ? -3.423 0.784 18.606 1.00 79.19 210 THR A O 1
ATOM 1560 N N . GLY A 1 211 ? -2.081 0.204 16.895 1.00 80.62 211 GLY A N 1
ATOM 1561 C CA . GLY A 1 211 ? -1.106 1.280 17.072 1.00 80.62 211 GLY A CA 1
ATOM 1562 C C . GLY A 1 211 ? -0.120 1.033 18.218 1.00 80.62 211 GLY A C 1
ATOM 1563 O O . GLY A 1 211 ? 0.405 1.994 18.789 1.00 80.62 211 GLY A O 1
ATOM 1564 N N . SER A 1 212 ? 0.116 -0.227 18.600 1.00 85.12 212 SER A N 1
ATOM 1565 C CA . SER A 1 212 ? 1.053 -0.553 19.678 1.00 85.12 212 SER A CA 1
ATOM 1566 C C . SER A 1 212 ? 2.500 -0.193 19.330 1.00 85.12 212 SER A C 1
ATOM 1568 O O . SER A 1 212 ? 2.900 -0.044 18.170 1.00 85.12 212 SER A O 1
ATOM 1570 N N . GLY A 1 213 ? 3.340 -0.108 20.366 1.00 86.69 213 GLY A N 1
ATOM 1571 C CA . GLY A 1 213 ? 4.783 0.038 20.178 1.00 86.69 213 GLY A CA 1
ATOM 1572 C C . GLY A 1 213 ? 5.389 -1.119 19.378 1.00 86.69 213 GLY A C 1
ATOM 1573 O O . GLY A 1 213 ? 6.281 -0.885 18.568 1.00 86.69 213 GLY A O 1
ATOM 1574 N N . LEU A 1 214 ? 4.873 -2.345 19.542 1.00 88.50 214 LEU A N 1
ATOM 1575 C CA . LEU A 1 214 ? 5.336 -3.510 18.786 1.00 88.50 214 LEU A CA 1
ATOM 1576 C C . LEU A 1 214 ? 5.016 -3.371 17.294 1.00 88.50 214 LEU A C 1
ATOM 1578 O O . LEU A 1 214 ? 5.901 -3.576 16.468 1.00 88.50 214 LEU A O 1
ATOM 1582 N N . GLU A 1 215 ? 3.795 -2.957 16.956 1.00 87.19 215 GLU A N 1
ATOM 1583 C CA . GLU A 1 215 ? 3.389 -2.670 15.576 1.00 87.19 215 GLU A CA 1
ATOM 1584 C C . GLU A 1 215 ? 4.276 -1.583 14.946 1.00 87.19 215 GLU A C 1
ATOM 1586 O O . GLU A 1 215 ? 4.733 -1.701 13.810 1.00 87.19 215 GLU A O 1
ATOM 1591 N N . THR A 1 216 ? 4.601 -0.550 15.727 1.00 87.38 216 THR A N 1
ATOM 1592 C CA . THR A 1 216 ? 5.461 0.561 15.294 1.00 87.38 216 THR A CA 1
ATOM 1593 C C . THR A 1 216 ? 6.890 0.106 15.015 1.00 87.38 216 THR A C 1
ATOM 1595 O O . THR A 1 216 ? 7.475 0.470 13.992 1.00 87.38 216 THR A O 1
ATOM 1598 N N . VAL A 1 217 ? 7.470 -0.684 15.923 1.00 90.75 217 VAL A N 1
ATOM 1599 C CA . VAL A 1 217 ? 8.813 -1.251 15.755 1.00 90.75 217 VAL A CA 1
ATOM 1600 C C . VAL A 1 217 ? 8.835 -2.162 14.536 1.00 90.75 217 VAL A C 1
ATOM 1602 O O . VAL A 1 217 ? 9.721 -2.022 13.698 1.00 90.75 217 VAL A O 1
ATOM 1605 N N . PHE A 1 218 ? 7.833 -3.030 14.395 1.00 92.38 218 PHE A N 1
ATOM 1606 C CA . PHE A 1 218 ? 7.691 -3.920 13.250 1.00 92.38 218 PHE A CA 1
ATOM 1607 C C . PHE A 1 218 ? 7.662 -3.141 11.926 1.00 92.38 218 PHE A C 1
ATOM 1609 O O . PHE A 1 218 ? 8.508 -3.373 11.063 1.00 92.38 218 PHE A O 1
ATOM 1616 N N . ALA A 1 219 ? 6.784 -2.142 11.799 1.00 91.19 219 ALA A N 1
ATOM 1617 C CA . ALA A 1 219 ? 6.708 -1.286 10.615 1.00 91.19 219 ALA A CA 1
ATOM 1618 C C . ALA A 1 219 ? 8.034 -0.560 10.324 1.00 91.19 219 ALA A C 1
ATOM 1620 O O . ALA A 1 219 ? 8.475 -0.484 9.179 1.00 91.19 219 ALA A O 1
ATOM 1621 N N . THR A 1 220 ? 8.699 -0.050 11.365 1.00 90.38 220 THR A N 1
ATOM 1622 C CA . THR A 1 220 ? 9.985 0.653 11.234 1.00 90.38 220 THR A CA 1
ATOM 1623 C C . THR A 1 220 ? 11.081 -0.272 10.712 1.00 90.38 220 THR A C 1
ATOM 1625 O O . THR A 1 220 ? 11.841 0.120 9.829 1.00 90.38 220 THR A O 1
ATOM 1628 N N . VAL A 1 221 ? 11.149 -1.507 11.217 1.00 94.44 221 VAL A N 1
ATOM 1629 C CA . VAL A 1 221 ? 12.105 -2.520 10.752 1.00 94.44 221 VAL A CA 1
ATOM 1630 C C . VAL A 1 221 ? 11.854 -2.869 9.287 1.00 94.44 221 VAL A C 1
ATOM 1632 O O . VAL A 1 221 ? 12.810 -2.937 8.516 1.00 94.44 221 VAL A O 1
ATOM 1635 N N . LEU A 1 222 ? 10.592 -3.022 8.877 1.00 94.56 222 LEU A N 1
ATOM 1636 C CA . LEU A 1 222 ? 10.240 -3.273 7.478 1.00 94.56 222 LEU A CA 1
ATOM 1637 C C . LEU A 1 222 ? 10.680 -2.126 6.558 1.00 94.56 222 LEU A C 1
ATOM 1639 O O . LEU A 1 222 ? 11.349 -2.373 5.553 1.00 94.56 222 LEU A O 1
ATOM 1643 N N . TYR A 1 223 ? 10.386 -0.872 6.922 1.00 92.25 223 TYR A N 1
ATOM 1644 C CA . TYR A 1 223 ? 10.846 0.289 6.153 1.00 92.25 223 TYR A CA 1
ATOM 1645 C C . TYR A 1 223 ? 12.369 0.373 6.078 1.00 92.25 223 TYR A C 1
ATOM 1647 O O . TYR A 1 223 ? 12.911 0.624 5.002 1.00 92.25 223 TYR A O 1
ATOM 1655 N N . ALA A 1 224 ? 13.067 0.152 7.195 1.00 92.38 224 ALA A N 1
ATOM 1656 C CA . ALA A 1 224 ? 14.524 0.159 7.226 1.00 92.38 224 ALA A CA 1
ATOM 1657 C C . ALA A 1 224 ? 15.106 -0.942 6.327 1.00 92.38 224 ALA A C 1
ATOM 1659 O O . ALA A 1 224 ? 16.017 -0.672 5.549 1.00 92.38 224 ALA A O 1
ATOM 1660 N N . GLY A 1 225 ? 14.543 -2.153 6.374 1.00 94.00 225 GLY A N 1
ATOM 1661 C CA . GLY A 1 225 ? 14.956 -3.273 5.531 1.00 94.00 225 GLY A CA 1
ATOM 1662 C C . GLY A 1 225 ? 14.788 -2.979 4.041 1.00 94.00 225 GLY A C 1
ATOM 1663 O O . GLY A 1 225 ? 15.737 -3.143 3.274 1.00 94.00 225 GLY A O 1
ATOM 1664 N N . VAL A 1 226 ? 13.619 -2.472 3.632 1.00 92.25 226 VAL A N 1
ATOM 1665 C CA . VAL A 1 226 ? 13.382 -2.070 2.235 1.00 92.25 226 VAL A CA 1
ATOM 1666 C C . VAL A 1 226 ? 14.302 -0.916 1.830 1.00 92.25 226 VAL A C 1
ATOM 1668 O O . VAL A 1 226 ? 14.869 -0.949 0.742 1.00 92.25 226 VAL A O 1
ATOM 1671 N N . GLY A 1 227 ? 14.494 0.083 2.696 1.00 90.50 227 GLY A N 1
ATOM 1672 C CA . GLY A 1 227 ? 15.368 1.227 2.428 1.00 90.50 227 GLY A CA 1
ATOM 1673 C C . GLY A 1 227 ? 16.831 0.826 2.228 1.00 90.50 227 GLY A C 1
ATOM 1674 O O . GLY A 1 227 ? 17.464 1.268 1.270 1.00 90.50 227 GLY A O 1
ATOM 1675 N N . VAL A 1 228 ? 17.356 -0.061 3.080 1.00 92.81 228 VAL A N 1
ATOM 1676 C CA . VAL A 1 228 ? 18.697 -0.643 2.915 1.00 92.81 228 VAL A CA 1
ATOM 1677 C C . VAL A 1 228 ? 18.771 -1.449 1.619 1.00 92.81 228 VAL A C 1
ATOM 1679 O O . VAL A 1 228 ? 19.704 -1.258 0.843 1.00 92.81 228 VAL A O 1
ATOM 1682 N N . GLY A 1 229 ? 17.773 -2.293 1.339 1.00 91.94 229 GLY A N 1
ATOM 1683 C CA . GLY A 1 229 ? 17.699 -3.058 0.093 1.00 91.94 229 GLY A CA 1
ATOM 1684 C C . GLY A 1 229 ? 17.722 -2.169 -1.154 1.00 91.94 229 GLY A C 1
ATOM 1685 O O . GLY A 1 229 ? 18.487 -2.432 -2.079 1.00 91.94 229 GLY A O 1
ATOM 1686 N N . LEU A 1 230 ? 16.960 -1.073 -1.153 1.00 91.19 230 LEU A N 1
ATOM 1687 C CA . LEU A 1 230 ? 16.930 -0.098 -2.244 1.00 91.19 230 LEU A CA 1
ATOM 1688 C C . LEU A 1 230 ? 18.277 0.624 -2.409 1.00 91.19 230 LEU A C 1
ATOM 1690 O O . LEU A 1 230 ? 18.731 0.817 -3.536 1.00 91.19 230 LEU A O 1
ATOM 1694 N N . ALA A 1 231 ? 18.937 0.996 -1.309 1.00 89.88 231 ALA A N 1
ATOM 1695 C CA . ALA A 1 231 ? 20.255 1.629 -1.353 1.00 89.88 231 ALA A CA 1
ATOM 1696 C C . ALA A 1 231 ? 21.327 0.686 -1.927 1.00 89.88 231 ALA A C 1
ATOM 1698 O O . ALA A 1 231 ? 22.147 1.101 -2.751 1.00 89.88 231 ALA A O 1
ATOM 1699 N N . LEU A 1 232 ? 21.295 -0.592 -1.536 1.00 90.94 232 LEU A N 1
ATOM 1700 C CA . LEU A 1 232 ? 22.175 -1.625 -2.085 1.00 90.94 232 LEU A CA 1
ATOM 1701 C C . LEU A 1 232 ? 21.894 -1.861 -3.573 1.00 90.94 232 LEU A C 1
ATOM 1703 O O . LEU A 1 232 ? 22.829 -1.872 -4.372 1.00 90.94 232 LEU A O 1
ATOM 1707 N N . TRP A 1 233 ? 20.618 -1.970 -3.950 1.00 91.94 233 TRP A N 1
ATOM 1708 C CA . TRP A 1 233 ? 20.187 -2.100 -5.341 1.00 91.94 233 TRP A CA 1
ATOM 1709 C C . TRP A 1 233 ? 20.698 -0.947 -6.211 1.00 91.94 233 TRP A C 1
ATOM 1711 O O . TRP A 1 233 ? 21.330 -1.182 -7.239 1.00 91.94 233 TRP A O 1
ATOM 1721 N N . TYR A 1 234 ? 20.501 0.298 -5.771 1.00 89.12 234 TYR A N 1
ATOM 1722 C CA . TYR A 1 234 ? 20.968 1.486 -6.487 1.00 89.12 234 TYR A CA 1
ATOM 1723 C C . TYR A 1 234 ? 22.498 1.504 -6.637 1.00 89.12 234 TYR A C 1
ATOM 1725 O O . TYR A 1 234 ? 23.032 1.813 -7.706 1.00 89.12 234 TYR A O 1
ATOM 1733 N N . SER A 1 235 ? 23.215 1.122 -5.577 1.00 88.19 235 SER A N 1
ATOM 1734 C CA . SER A 1 235 ? 24.680 1.037 -5.585 1.00 88.19 235 SER A CA 1
ATOM 1735 C C . SER A 1 235 ? 25.185 -0.018 -6.575 1.00 88.19 235 SER A C 1
ATOM 1737 O O . SER A 1 235 ? 26.124 0.235 -7.321 1.00 88.19 235 SER A O 1
ATOM 1739 N N . HIS A 1 236 ? 24.535 -1.181 -6.635 1.00 85.94 236 HIS A N 1
ATOM 1740 C CA . HIS A 1 236 ? 24.854 -2.238 -7.596 1.00 85.94 236 HIS A CA 1
ATOM 1741 C C . HIS A 1 236 ? 24.537 -1.822 -9.044 1.00 85.94 236 HIS A C 1
ATOM 1743 O O . HIS A 1 236 ? 25.381 -1.930 -9.934 1.00 85.94 236 HIS A O 1
ATOM 1749 N N . HIS A 1 237 ? 23.342 -1.277 -9.284 1.00 83.69 237 HIS A N 1
ATOM 1750 C CA . HIS A 1 237 ? 22.879 -0.909 -10.624 1.00 83.69 237 HIS A CA 1
ATOM 1751 C C . HIS A 1 237 ? 23.696 0.243 -11.239 1.00 83.69 237 HIS A C 1
ATOM 1753 O O . HIS A 1 237 ? 23.990 0.242 -12.439 1.00 83.69 237 HIS A O 1
ATOM 1759 N N . SER A 1 238 ? 24.129 1.206 -10.418 1.00 80.25 238 SER A N 1
ATOM 1760 C CA . SER A 1 238 ? 25.010 2.297 -10.858 1.00 80.25 238 SER A CA 1
ATOM 1761 C C . SER A 1 238 ? 26.399 1.802 -11.277 1.00 80.25 238 SER A C 1
ATOM 1763 O O . SER A 1 238 ? 26.927 2.271 -12.286 1.00 80.25 238 SER A O 1
ATOM 1765 N N . GLN A 1 239 ? 26.962 0.806 -10.583 1.00 82.94 239 GLN A N 1
ATOM 1766 C CA . GLN A 1 239 ? 28.231 0.181 -10.974 1.00 82.94 239 GLN A CA 1
ATOM 1767 C C . GLN A 1 239 ? 28.119 -0.555 -12.314 1.00 82.94 239 GLN A C 1
ATOM 1769 O O . GLN A 1 239 ? 28.963 -0.353 -13.189 1.00 82.94 239 GLN A O 1
ATOM 1774 N N . ILE A 1 240 ? 27.061 -1.352 -12.512 1.00 79.94 240 ILE A N 1
ATOM 1775 C CA . ILE A 1 240 ? 26.820 -2.059 -13.783 1.00 79.94 240 ILE A CA 1
ATOM 1776 C C . ILE A 1 240 ? 26.705 -1.065 -14.939 1.00 79.94 240 ILE A C 1
ATOM 1778 O O . ILE A 1 240 ? 27.352 -1.238 -15.972 1.00 79.94 240 ILE A O 1
ATOM 1782 N N . THR A 1 241 ? 25.924 0.000 -14.757 1.00 79.75 241 THR A N 1
ATOM 1783 C CA . THR A 1 241 ? 25.717 1.018 -15.797 1.00 79.75 241 THR A CA 1
ATOM 1784 C C . THR A 1 241 ? 27.025 1.734 -16.149 1.00 79.75 241 THR A C 1
ATOM 1786 O O . THR A 1 241 ? 27.297 1.974 -17.328 1.00 79.75 241 THR A O 1
ATOM 1789 N N . ALA A 1 242 ? 27.868 2.028 -15.152 1.00 82.06 242 ALA A N 1
ATOM 1790 C CA . ALA A 1 242 ? 29.175 2.649 -15.358 1.00 82.06 242 ALA A CA 1
ATOM 1791 C C . ALA A 1 242 ? 30.134 1.737 -16.141 1.00 82.06 242 ALA A C 1
ATOM 1793 O O . ALA A 1 242 ? 30.774 2.192 -17.089 1.00 82.06 242 ALA A O 1
ATOM 1794 N N . ILE A 1 243 ? 30.187 0.445 -15.798 1.00 83.44 243 ILE A N 1
ATOM 1795 C CA . ILE A 1 243 ? 30.992 -0.548 -16.523 1.00 83.44 243 ILE A CA 1
ATOM 1796 C C . ILE A 1 243 ? 30.489 -0.693 -17.961 1.00 83.44 243 ILE A C 1
ATOM 1798 O O . ILE A 1 243 ? 31.289 -0.644 -18.892 1.00 83.44 243 ILE A O 1
ATOM 1802 N N . HIS A 1 244 ? 29.176 -0.836 -18.164 1.00 82.50 244 HIS A N 1
ATOM 1803 C CA . HIS A 1 244 ? 28.604 -0.983 -19.501 1.00 82.50 244 HIS A CA 1
ATOM 1804 C C . HIS A 1 244 ? 28.910 0.238 -20.375 1.00 82.50 244 HIS A C 1
ATOM 1806 O O . HIS A 1 244 ? 29.416 0.072 -21.481 1.00 82.50 244 HIS A O 1
ATOM 1812 N N . SER A 1 245 ? 28.716 1.450 -19.844 1.00 85.44 245 SER A N 1
ATOM 1813 C CA . SER A 1 245 ? 29.037 2.703 -20.543 1.00 85.44 245 SER A CA 1
ATOM 1814 C C . SER A 1 245 ? 30.519 2.778 -20.922 1.00 85.44 245 SER A C 1
ATOM 1816 O O . SER A 1 245 ? 30.845 3.077 -22.072 1.00 85.44 245 SER A O 1
ATOM 1818 N N . PHE A 1 246 ? 31.413 2.422 -19.989 1.00 88.25 246 PHE A N 1
ATOM 1819 C CA . PHE A 1 246 ? 32.851 2.348 -20.247 1.00 88.25 246 PHE A CA 1
ATOM 1820 C C . PHE A 1 246 ? 33.190 1.328 -21.338 1.00 88.25 246 PHE A C 1
ATOM 1822 O O . PHE A 1 246 ? 34.028 1.606 -22.181 1.00 88.25 246 PHE A O 1
ATOM 1829 N N . LEU A 1 247 ? 32.555 0.157 -21.368 1.00 87.94 247 LEU A N 1
ATOM 1830 C CA . LEU A 1 247 ? 32.831 -0.860 -22.387 1.00 87.94 247 LEU A CA 1
ATOM 1831 C C . LEU A 1 247 ? 32.273 -0.485 -23.767 1.00 87.94 247 LEU A C 1
ATOM 1833 O O . LEU A 1 247 ? 32.870 -0.845 -24.781 1.00 87.94 247 LEU A O 1
ATOM 1837 N N . THR A 1 248 ? 31.148 0.232 -23.823 1.00 89.06 248 THR A N 1
ATOM 1838 C CA . THR A 1 248 ? 30.525 0.648 -25.087 1.00 89.06 248 THR A CA 1
ATOM 1839 C C . THR A 1 248 ? 31.179 1.869 -25.722 1.00 89.06 248 THR A C 1
ATOM 1841 O O . THR A 1 248 ? 31.095 2.007 -26.932 1.00 89.06 248 THR A O 1
ATOM 1844 N N . GLN A 1 249 ? 31.858 2.732 -24.956 1.00 87.88 249 GLN A N 1
ATOM 1845 C CA . GLN A 1 249 ? 32.500 3.938 -25.507 1.00 87.88 249 GLN A CA 1
ATOM 1846 C C . GLN A 1 249 ? 33.750 3.641 -26.363 1.00 87.88 249 GLN A C 1
ATOM 1848 O O . GLN A 1 249 ? 34.243 4.526 -27.056 1.00 87.88 249 GLN A O 1
ATOM 1853 N N . TRP A 1 250 ? 34.287 2.418 -26.275 1.00 76.38 250 TRP A N 1
ATOM 1854 C CA . TRP A 1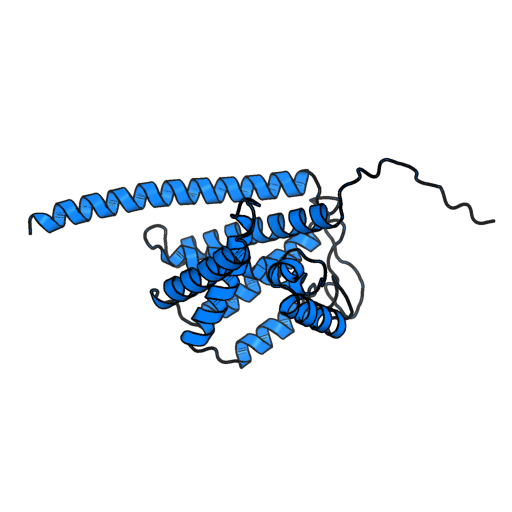 250 ? 35.456 1.954 -27.034 1.00 76.38 250 TRP A CA 1
ATOM 1855 C C . TRP A 1 250 ? 35.086 1.042 -28.218 1.00 76.38 250 TRP A C 1
ATOM 1857 O O . TRP A 1 250 ? 35.976 0.437 -28.816 1.00 76.38 250 TRP A O 1
ATOM 1867 N N . ARG A 1 251 ? 33.791 0.903 -28.523 1.00 67.31 251 ARG A N 1
ATOM 1868 C CA . ARG A 1 251 ? 33.273 0.214 -29.712 1.00 67.31 251 ARG A CA 1
ATOM 1869 C C . ARG A 1 251 ? 32.784 1.235 -30.727 1.00 67.31 251 ARG A C 1
ATOM 1871 O O . ARG A 1 251 ? 32.987 0.967 -31.928 1.00 67.31 251 ARG A O 1
#

Secondary structure (DSSP, 8-state):
---------------HHHHHHHHHHHHHHHHHHHHHHHHHHHH-SSSGGGHHHHHHHHHHTTGGGGG-TTSHHHHHSTHHHHHHHHHHHHHHTSTTSGGGSHHHHHHHHHHHHHTT--HHHHHHHHHHHHHHHHHHHS---SS-HHHHHHHHHHHHHHHHHHS---HHHHHHHHHHHHHHHHHHHHTSSS-B-TTTTS---B---TT-STT-HHHHHHHHHHHHHHHHHHHHHHHHHHHHHHHHHHHHTT-

pLDDT: mean 83.76, std 15.35, range [31.66, 98.0]